Protein AF-A0A177M8Q4-F1 (afdb_monomer)

Solvent-accessible surface area (backbone atoms only — not comparable to full-atom values): 11060 Å² total; per-residue (Å²): 89,72,49,35,53,43,36,75,69,68,43,80,90,45,92,36,37,64,57,30,50,51,54,47,36,20,50,51,22,19,57,51,37,41,53,46,53,53,28,52,76,70,69,69,60,46,71,69,63,54,53,51,56,47,47,71,64,47,46,63,57,50,51,50,51,53,53,56,49,47,57,52,42,66,77,73,45,55,74,75,54,41,52,54,48,53,51,50,50,55,27,46,77,67,48,37,21,14,58,51,45,34,77,60,38,79,52,100,85,35,73,62,75,89,76,44,93,66,54,78,45,22,62,55,11,42,52,52,52,45,62,63,49,46,61,57,48,53,51,50,36,68,72,77,41,54,76,67,55,41,51,53,53,50,52,50,51,36,54,51,20,44,52,49,18,57,53,23,54,78,77,35,57,34,47,27,70,40,35,50,64,32,46,41,32,39,25,43,53,16,27,52,54,31,74,44,49,86,74,50,80,77,77,76,75,131

Sequence (206 aa):
MLLVVFYHAGFTTIKGGFIGVDVFFVLSGFLITLILDREIRSGEFSFKKFYLRRIRRLLPALLFVLVVTSVFCFYYLVPGDLIAYGNSLRYALLSLSNVYFWLNTGSYFSKNVDELPLLHTWSLSVEEQFYFVWPVFLLAMSRFFSRTTTWVLFILGFFVAFGIADWAAVNKASAAYYFLPTRAYELMLGAGLALAWDDFPVLNKP

Organism: Methylomonas methanica (NCBI:txid421)

Secondary structure (DSSP, 8-state):
-HHHHHHHTT-TT---HHHHHHHHHHHHHHHHHHHHHHHHHTT---HHHHHHHHHHHHHHHHHHHHHHHHHHHHHHS-HHHHHHHHHHHHHHHTT-HHHHHHHHSSSTTSPPGGG-TTTTHHHHHHHHHHHHHHHHHHHHHHHHS-HHHHHHHHHHHHHHHHHHHHHHHHH-HHHHHH-HHHHHHHHHHHHHHHHTGGGS------

Foldseek 3Di:
DVLLVCVVVPVPVRPCNVVVLLVVLLQLLQVVLLVLVVCLVVVNDDPVVLVVVVCVVPVVVLVVLLVVLLVVCVVPPDPVVNVLLVVLSVCLVVLNNLVVCLVQPDDPPGDDCVSHSCSVSLSVSLSVVCVVVVSVLVNCCVPPHDPVVSVVVLVVLLVQLCVVLVVCVVVPVSCNPRPNSNSVNSSSNSSVCSVCVVVDPPPPDD

Radius of gyration: 19.12 Å; Cα contacts (8 Å, |Δi|>4): 189; chains: 1; bounding box: 58×38×54 Å

InterPro domains:
  IPR002656 Acyltransferase 3 domain [PF01757] (1-195)
  IPR050879 Acyltransferase 3 [PTHR23028] (2-194)

pLDDT: mean 83.02, std 14.52, range [41.75, 96.31]

Mean predicted aligned error: 7.92 Å

Structure (mmCIF, N/CA/C/O backbone):
data_AF-A0A177M8Q4-F1
#
_entry.id   AF-A0A177M8Q4-F1
#
loop_
_atom_site.group_PDB
_atom_site.id
_atom_site.type_symbol
_atom_site.label_atom_id
_atom_site.label_alt_id
_atom_site.label_comp_id
_atom_site.label_asym_id
_atom_site.label_entity_id
_atom_site.label_seq_id
_atom_site.pdbx_PDB_ins_code
_atom_site.Cartn_x
_atom_site.Cartn_y
_atom_site.Cartn_z
_atom_site.occupancy
_atom_site.B_iso_or_equiv
_atom_site.auth_seq_id
_atom_site.auth_comp_id
_atom_site.auth_asym_id
_atom_site.auth_atom_id
_atom_site.pdbx_PDB_model_num
ATOM 1 N N . MET A 1 1 ? -4.855 8.459 -10.924 1.00 49.44 1 MET A N 1
ATOM 2 C CA . MET A 1 1 ? -4.420 7.694 -12.119 1.00 49.44 1 MET A CA 1
ATOM 3 C C . MET A 1 1 ? -4.578 8.485 -13.420 1.00 49.44 1 MET A C 1
ATOM 5 O O . MET A 1 1 ? -3.558 8.796 -14.011 1.00 49.44 1 MET A O 1
ATOM 9 N N . LEU A 1 2 ? -5.781 8.917 -13.833 1.00 49.53 2 LEU A N 1
ATOM 10 C CA . LEU A 1 2 ? -5.968 9.727 -15.062 1.00 49.53 2 LEU A CA 1
ATOM 11 C C . LEU A 1 2 ? -5.119 11.017 -15.104 1.00 49.53 2 LEU A C 1
ATOM 13 O O . LEU A 1 2 ? -4.494 11.311 -16.114 1.00 49.53 2 LEU A O 1
ATOM 17 N N . LEU A 1 3 ? -5.013 11.736 -13.984 1.00 44.50 3 LEU A N 1
ATOM 18 C CA . LEU A 1 3 ? -4.172 12.937 -13.844 1.00 44.50 3 LEU A CA 1
ATOM 19 C C . LEU A 1 3 ? -2.669 12.695 -14.085 1.00 44.50 3 LEU A C 1
ATOM 21 O O . LEU A 1 3 ? -1.984 13.567 -14.610 1.00 44.50 3 LEU A O 1
ATOM 25 N N . VAL A 1 4 ? -2.162 11.507 -13.740 1.00 52.19 4 VAL A N 1
ATOM 26 C CA . VAL A 1 4 ? -0.753 11.116 -13.941 1.00 52.19 4 VAL A CA 1
ATOM 27 C C . VAL A 1 4 ? -0.483 10.828 -15.415 1.00 52.19 4 VAL A C 1
ATOM 29 O O . VAL A 1 4 ? 0.557 11.221 -15.942 1.00 52.19 4 VAL A O 1
ATOM 32 N N . VAL A 1 5 ? -1.447 10.181 -16.077 1.00 58.44 5 VAL A N 1
ATOM 33 C CA . VAL A 1 5 ? -1.403 9.886 -17.513 1.00 58.44 5 VAL A CA 1
ATOM 34 C C . VAL A 1 5 ? -1.437 11.184 -18.321 1.00 58.44 5 VAL A C 1
ATOM 36 O O . VAL A 1 5 ? -0.619 11.350 -19.216 1.00 58.44 5 VAL A O 1
ATOM 39 N N . PHE A 1 6 ? -2.299 12.146 -17.967 1.00 50.41 6 PHE A N 1
ATOM 40 C CA . PHE A 1 6 ? -2.337 13.452 -18.639 1.00 50.41 6 PHE A CA 1
ATOM 41 C C . PHE A 1 6 ? -1.045 14.261 -18.467 1.00 50.41 6 PHE A C 1
ATOM 43 O O . PHE A 1 6 ? -0.620 14.925 -19.410 1.00 50.41 6 PHE A O 1
ATOM 50 N N . TYR A 1 7 ? -0.396 14.169 -17.302 1.00 51.53 7 TYR A N 1
ATOM 51 C CA . TYR A 1 7 ? 0.885 14.835 -17.058 1.00 51.53 7 TYR A CA 1
ATOM 52 C C . TYR A 1 7 ? 2.016 14.272 -17.935 1.00 51.53 7 TYR A C 1
ATOM 54 O O . TYR A 1 7 ? 2.761 15.045 -18.530 1.00 51.53 7 TYR A O 1
ATOM 62 N N . HIS A 1 8 ? 2.098 12.944 -18.091 1.00 55.22 8 HIS A N 1
ATOM 63 C CA . HIS A 1 8 ? 3.089 12.307 -18.975 1.00 55.22 8 HIS A CA 1
ATOM 64 C C . HIS A 1 8 ? 2.716 12.396 -20.467 1.00 55.22 8 HIS A C 1
ATOM 66 O O . HIS A 1 8 ? 3.585 12.279 -21.322 1.00 55.22 8 HIS A O 1
ATOM 72 N N . ALA A 1 9 ? 1.447 12.658 -20.803 1.00 57.34 9 ALA A N 1
ATOM 73 C CA . ALA A 1 9 ? 0.979 12.860 -22.178 1.00 57.34 9 ALA A CA 1
ATOM 74 C C . ALA A 1 9 ? 1.260 14.274 -22.740 1.00 57.34 9 ALA A C 1
ATOM 76 O O . ALA A 1 9 ? 0.748 14.623 -23.802 1.00 57.34 9 ALA A O 1
ATOM 77 N N . GLY A 1 10 ? 2.047 15.103 -22.043 1.00 47.38 10 GLY A N 1
ATOM 78 C CA . GLY A 1 10 ? 2.478 16.418 -22.533 1.00 47.38 10 GLY A CA 1
ATOM 79 C C . GLY A 1 10 ? 1.507 17.575 -22.264 1.00 47.38 10 GLY A C 1
ATOM 80 O O . GLY A 1 10 ? 1.753 18.692 -22.718 1.00 47.38 10 GLY A O 1
ATOM 81 N N . PHE A 1 11 ? 0.435 17.363 -21.490 1.00 49.34 11 PHE A N 1
A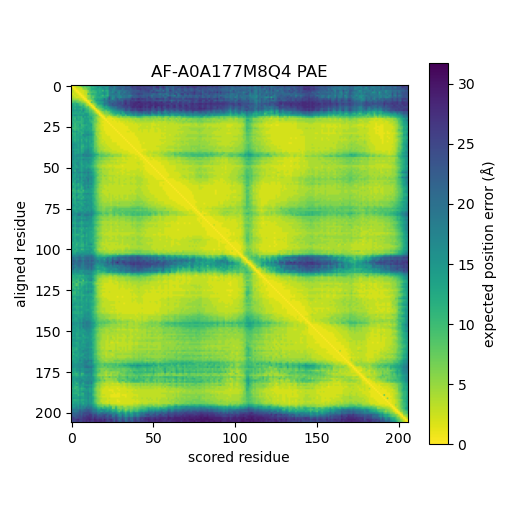TOM 82 C CA . PHE A 1 11 ? -0.442 18.452 -21.048 1.00 49.34 11 PHE A CA 1
ATOM 83 C C . PHE A 1 11 ? 0.188 19.196 -19.856 1.00 49.34 11 PHE A C 1
ATOM 85 O O . PHE A 1 11 ? -0.083 18.914 -18.689 1.00 49.34 11 PHE A O 1
ATOM 92 N N . THR A 1 12 ? 1.032 20.187 -20.154 1.00 47.44 12 THR A N 1
ATOM 93 C CA . THR A 1 12 ? 1.768 21.012 -19.170 1.00 47.44 12 THR A CA 1
ATOM 94 C C . THR A 1 12 ? 0.879 21.896 -18.285 1.00 47.44 12 THR A C 1
ATOM 96 O O . THR A 1 12 ? 1.356 22.454 -17.295 1.00 47.44 12 THR A O 1
ATOM 99 N N . THR A 1 13 ? -0.418 22.007 -18.588 1.00 49.12 13 THR A N 1
ATOM 100 C CA . THR A 1 13 ? -1.384 22.796 -17.806 1.00 49.12 13 THR A CA 1
ATOM 101 C C . THR A 1 13 ? -1.680 22.182 -16.435 1.00 49.12 13 THR A C 1
ATOM 103 O O . THR A 1 13 ? -2.114 22.894 -15.533 1.00 49.12 13 THR A O 1
ATOM 106 N N . ILE A 1 14 ? -1.407 20.887 -16.228 1.00 44.53 14 ILE A N 1
ATOM 107 C CA . ILE A 1 14 ? -1.682 20.217 -14.955 1.00 44.53 14 ILE A CA 1
ATOM 108 C C . ILE A 1 14 ? -0.384 19.679 -14.357 1.00 44.53 14 ILE A C 1
ATOM 110 O O . ILE A 1 14 ? -0.018 18.536 -14.594 1.00 44.53 14 ILE A O 1
ATOM 114 N N . LYS A 1 15 ? 0.286 20.462 -13.503 1.00 44.25 15 LYS A N 1
ATOM 115 C CA . LYS A 1 15 ? 1.422 20.026 -12.655 1.00 44.25 15 LYS A CA 1
ATOM 116 C C . LYS A 1 15 ? 1.003 19.017 -11.553 1.00 44.25 15 LYS A C 1
ATOM 118 O O . LYS A 1 15 ? 1.477 19.089 -10.426 1.00 44.25 15 LYS A O 1
ATOM 123 N N . GLY A 1 16 ? 0.050 18.126 -11.841 1.00 46.47 16 GLY A N 1
ATOM 124 C CA . GLY A 1 16 ? -0.752 17.381 -10.862 1.00 46.47 16 GLY A CA 1
ATOM 125 C C . GLY A 1 16 ? -0.536 15.867 -10.834 1.00 46.47 16 GLY A C 1
ATOM 126 O O . GLY A 1 16 ? -1.313 15.168 -10.185 1.00 46.47 16 GLY A O 1
ATOM 127 N N . GLY A 1 17 ? 0.493 15.337 -11.508 1.00 51.56 17 GLY A N 1
ATOM 128 C CA . GLY A 1 17 ? 0.819 13.906 -11.433 1.00 51.56 17 GLY A CA 1
ATOM 129 C C . GLY A 1 17 ? 1.052 13.433 -9.989 1.00 51.56 17 GLY A C 1
ATOM 130 O O . GLY A 1 17 ? 0.511 12.414 -9.575 1.00 51.56 17 GLY A O 1
ATOM 131 N N . PHE A 1 18 ? 1.757 14.234 -9.187 1.00 55.94 18 PHE A N 1
ATOM 132 C CA . PHE A 1 18 ? 2.027 13.963 -7.769 1.00 55.94 18 PHE A CA 1
ATOM 133 C C . PHE A 1 18 ? 0.752 13.981 -6.911 1.00 55.94 18 PHE A C 1
ATOM 135 O O . PHE A 1 18 ? 0.477 13.016 -6.205 1.00 55.94 18 PHE A O 1
ATOM 142 N N . ILE A 1 19 ? -0.106 14.990 -7.104 1.00 65.62 19 ILE A N 1
ATOM 143 C CA . ILE A 1 19 ? -1.401 15.121 -6.407 1.00 65.62 19 ILE A CA 1
ATOM 144 C C . ILE A 1 19 ? -2.277 13.878 -6.628 1.00 65.62 19 ILE A C 1
ATOM 146 O O . ILE A 1 19 ? -3.004 13.439 -5.739 1.00 65.62 19 ILE A O 1
ATOM 150 N N . GLY A 1 20 ? -2.210 13.283 -7.824 1.00 70.06 20 GLY A N 1
ATOM 151 C CA . GLY A 1 20 ? -2.982 12.090 -8.155 1.00 70.06 20 GLY A CA 1
ATOM 152 C C . GLY A 1 20 ? -2.604 10.847 -7.344 1.00 70.06 20 GLY A C 1
ATOM 153 O O . GLY A 1 20 ? -3.459 9.976 -7.181 1.00 70.06 20 GLY A O 1
ATOM 154 N N . VAL A 1 21 ? -1.359 10.752 -6.869 1.00 75.06 21 VAL A N 1
ATOM 155 C CA . VAL A 1 21 ? -0.896 9.661 -5.999 1.00 75.06 21 VAL A CA 1
ATOM 156 C C . VAL A 1 21 ? -1.266 9.954 -4.551 1.00 75.06 21 VAL A C 1
ATOM 158 O O . VAL A 1 21 ? -1.821 9.078 -3.891 1.00 75.06 21 VAL A O 1
ATOM 161 N N . ASP A 1 22 ? -1.079 11.195 -4.105 1.00 82.56 22 ASP A N 1
ATOM 162 C CA . ASP A 1 22 ? -1.393 11.587 -2.729 1.00 82.56 22 ASP A CA 1
ATOM 163 C C . ASP A 1 22 ? -2.892 11.371 -2.426 1.00 82.56 22 ASP A C 1
ATOM 165 O O . ASP A 1 22 ? -3.279 10.730 -1.446 1.00 82.56 22 ASP A O 1
ATOM 169 N N . VAL A 1 23 ? -3.772 11.801 -3.342 1.00 85.31 23 VAL A N 1
ATOM 170 C CA . VAL A 1 23 ? -5.224 11.556 -3.242 1.00 85.31 23 VAL A CA 1
ATOM 171 C C . VAL A 1 23 ? -5.546 10.060 -3.288 1.00 85.31 23 VAL A C 1
ATOM 173 O O . VAL A 1 23 ? -6.446 9.595 -2.588 1.00 85.31 23 VAL A O 1
ATOM 176 N N . PHE A 1 24 ? -4.822 9.287 -4.099 1.00 87.44 24 PHE A N 1
ATOM 177 C CA . PHE A 1 24 ? -5.025 7.845 -4.195 1.00 87.44 24 PHE A CA 1
ATOM 178 C C . PHE A 1 24 ? -4.705 7.133 -2.87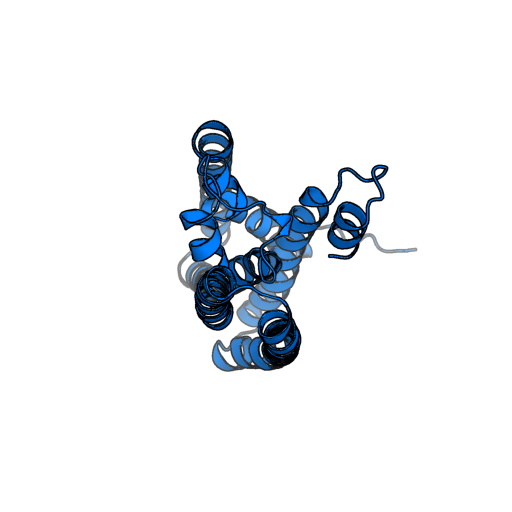7 1.00 87.44 24 PHE A C 1
ATOM 180 O O . PHE A 1 24 ? -5.490 6.282 -2.452 1.00 87.44 24 PHE A O 1
ATOM 187 N N . PHE A 1 25 ? -3.615 7.495 -2.199 1.00 90.50 25 PHE A N 1
ATOM 188 C CA . PHE A 1 25 ? -3.270 6.927 -0.897 1.00 90.50 25 PHE A CA 1
ATOM 189 C C . PHE A 1 25 ? -4.257 7.337 0.196 1.00 90.50 25 PHE A C 1
ATOM 191 O O . PHE A 1 25 ? -4.725 6.466 0.930 1.00 90.50 25 PHE A O 1
ATOM 198 N N . VAL A 1 26 ? -4.692 8.599 0.241 1.00 92.69 26 VAL A N 1
ATOM 199 C CA . VAL A 1 26 ? -5.746 9.028 1.179 1.00 92.69 26 VAL A CA 1
ATOM 200 C C . VAL A 1 26 ? -7.040 8.233 0.961 1.00 92.69 26 VAL A C 1
ATOM 202 O O . VAL A 1 26 ? -7.598 7.677 1.908 1.00 92.69 26 VAL A O 1
ATOM 205 N N . LEU A 1 27 ? -7.508 8.102 -0.284 1.00 91.25 27 LEU A N 1
ATOM 206 C CA . LEU A 1 27 ? -8.721 7.333 -0.590 1.00 91.25 27 LEU A CA 1
ATOM 207 C C . LEU A 1 27 ? -8.567 5.843 -0.264 1.00 91.25 27 LEU A C 1
ATOM 209 O O . LEU A 1 27 ? -9.501 5.226 0.253 1.00 91.25 27 LEU A O 1
ATOM 213 N N . SER A 1 28 ? -7.396 5.269 -0.536 1.00 92.38 28 SER A N 1
ATOM 214 C CA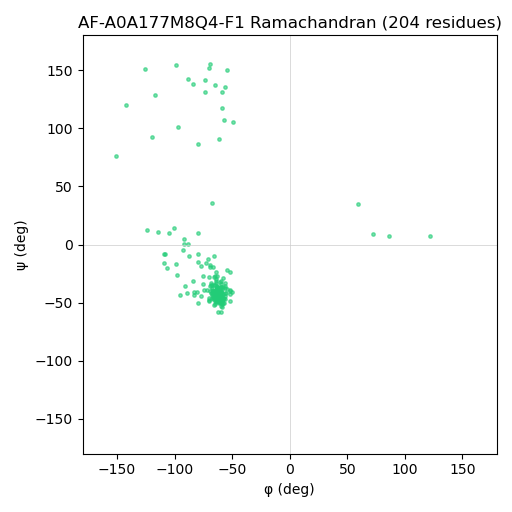 . SER A 1 28 ? -7.089 3.868 -0.232 1.00 92.38 28 SER A CA 1
ATOM 215 C C . SER A 1 28 ? -7.140 3.604 1.270 1.00 92.38 28 SER A C 1
ATOM 217 O O . SER A 1 28 ? -7.793 2.652 1.706 1.00 92.38 28 SER A O 1
ATOM 219 N N . GLY A 1 29 ? -6.520 4.485 2.064 1.00 93.00 29 GLY A N 1
ATOM 220 C CA . GLY A 1 29 ? -6.552 4.447 3.523 1.00 93.00 29 GLY A CA 1
ATOM 221 C C . GLY A 1 29 ? -7.967 4.593 4.082 1.00 93.00 29 GLY A C 1
ATOM 222 O O . GLY A 1 29 ? -8.374 3.808 4.941 1.00 93.00 29 GLY A O 1
ATOM 223 N N . PHE A 1 30 ? -8.750 5.529 3.543 1.00 93.75 30 PHE A N 1
ATOM 224 C CA . PHE A 1 30 ? -10.142 5.750 3.939 1.00 93.75 30 PHE A CA 1
ATOM 225 C C . PHE A 1 30 ? -11.022 4.528 3.671 1.00 93.75 30 PHE A C 1
ATOM 227 O O . PHE A 1 30 ? -11.607 3.959 4.593 1.00 93.75 30 PHE A O 1
ATOM 234 N N . LEU A 1 31 ? -11.079 4.080 2.413 1.00 92.88 31 LEU A N 1
ATOM 235 C CA . LEU A 1 31 ? -11.962 2.993 1.997 1.00 92.88 31 LEU A CA 1
ATOM 236 C C . LEU A 1 31 ? -11.654 1.704 2.749 1.00 92.88 31 LEU A C 1
ATOM 238 O O . LEU A 1 31 ? -12.578 0.996 3.154 1.00 92.88 31 LEU A O 1
ATOM 242 N N . ILE A 1 32 ? -10.369 1.386 2.945 1.00 93.75 32 ILE A N 1
ATOM 243 C CA . ILE A 1 32 ? -10.041 0.143 3.626 1.00 93.75 32 ILE A CA 1
ATOM 244 C C . ILE A 1 32 ? -10.342 0.182 5.110 1.00 93.75 32 ILE A C 1
ATOM 246 O O . ILE A 1 32 ? -10.836 -0.805 5.650 1.00 93.75 32 ILE A O 1
ATOM 250 N N . THR A 1 33 ? -10.076 1.313 5.751 1.00 94.56 33 THR A N 1
ATOM 251 C CA . THR A 1 33 ? -10.332 1.479 7.177 1.00 94.56 33 THR A CA 1
ATOM 252 C C . THR A 1 33 ? -11.823 1.429 7.454 1.00 94.56 33 THR A C 1
ATOM 254 O O . THR A 1 33 ? -12.227 0.729 8.372 1.00 94.56 33 THR A O 1
ATOM 257 N N . LEU A 1 34 ? -12.642 2.054 6.603 1.00 92.88 34 LEU A N 1
ATOM 258 C CA . LEU A 1 34 ? -14.098 2.017 6.716 1.00 92.88 34 LEU A CA 1
ATOM 259 C C . LEU A 1 34 ? -14.651 0.584 6.638 1.00 92.88 34 LEU A C 1
ATOM 261 O O . LEU A 1 34 ? -15.512 0.199 7.426 1.00 92.88 34 LEU A O 1
ATOM 265 N N . ILE A 1 35 ? -14.153 -0.222 5.693 1.00 92.19 35 ILE A N 1
ATOM 266 C CA . ILE A 1 35 ? -14.571 -1.626 5.543 1.00 92.19 35 ILE A CA 1
ATOM 267 C C . ILE A 1 35 ? -14.109 -2.456 6.746 1.00 92.19 35 ILE A C 1
ATOM 269 O O . ILE A 1 35 ? -14.892 -3.231 7.291 1.00 92.19 35 ILE A O 1
ATOM 273 N N . LEU A 1 36 ? -12.847 -2.298 7.154 1.00 93.62 36 LEU A N 1
ATOM 274 C CA . LEU A 1 36 ? -12.261 -3.051 8.262 1.00 93.62 36 LEU A CA 1
ATOM 275 C C . LEU A 1 36 ? -12.936 -2.733 9.592 1.00 93.62 36 LEU A C 1
ATOM 277 O O . LEU A 1 36 ? -13.326 -3.659 10.290 1.00 93.62 36 LEU A O 1
ATOM 281 N N . ASP A 1 37 ? -13.097 -1.456 9.931 1.00 92.31 37 ASP A N 1
ATOM 282 C CA . ASP A 1 37 ? -13.729 -1.031 11.182 1.00 92.31 37 ASP A CA 1
ATOM 283 C C . ASP A 1 37 ? -15.165 -1.565 11.277 1.00 92.31 37 ASP A C 1
ATOM 285 O O . ASP A 1 37 ? -15.536 -2.167 12.285 1.00 92.31 37 ASP A O 1
ATOM 289 N N . ARG A 1 38 ? -15.936 -1.486 10.183 1.00 91.62 38 ARG A N 1
ATOM 290 C CA . ARG A 1 38 ? -17.290 -2.054 10.120 1.00 91.62 38 ARG A CA 1
ATOM 291 C C . ARG A 1 38 ? -17.305 -3.573 10.325 1.00 91.62 38 ARG A C 1
ATOM 293 O O . ARG A 1 38 ? -18.121 -4.079 11.096 1.00 91.62 38 ARG A O 1
ATOM 300 N N . GLU A 1 39 ? -16.431 -4.312 9.642 1.00 93.69 39 GLU A N 1
ATOM 301 C CA . GLU A 1 39 ? -16.350 -5.778 9.764 1.00 93.69 39 GLU A CA 1
ATOM 302 C C . GLU A 1 39 ? -15.843 -6.221 11.148 1.00 93.69 39 GLU A C 1
ATOM 304 O O . GLU A 1 39 ? -16.285 -7.242 11.674 1.00 93.69 39 GLU A O 1
ATOM 309 N N . ILE A 1 40 ? -14.935 -5.456 11.761 1.00 92.81 40 ILE A N 1
ATOM 310 C CA . ILE A 1 40 ? -14.409 -5.734 13.103 1.00 92.81 40 ILE A CA 1
ATOM 311 C C . ILE A 1 40 ? -15.494 -5.490 14.155 1.00 92.81 40 ILE A C 1
ATOM 313 O O . ILE A 1 40 ? -15.730 -6.359 14.992 1.00 92.81 40 ILE A O 1
ATOM 317 N N . ARG A 1 41 ? -16.203 -4.355 14.091 1.00 89.44 41 ARG A N 1
ATOM 318 C CA . ARG A 1 41 ? -17.285 -4.019 15.035 1.00 89.44 41 ARG A CA 1
ATOM 319 C C . ARG A 1 41 ? -18.477 -4.968 14.954 1.00 89.44 41 ARG A C 1
ATOM 321 O O . ARG A 1 41 ? -19.099 -5.238 15.974 1.00 89.44 41 ARG A O 1
ATOM 328 N N . SER A 1 42 ? -18.781 -5.485 13.764 1.00 92.69 42 SER A N 1
ATOM 329 C CA . SER A 1 42 ? -19.828 -6.502 13.567 1.00 92.69 42 SER A CA 1
ATOM 330 C C . SER A 1 42 ? -19.381 -7.924 13.931 1.00 92.69 42 SER A C 1
ATOM 332 O O . SER A 1 42 ? -20.209 -8.828 13.964 1.00 92.69 42 SER A O 1
ATOM 334 N N . GLY A 1 43 ? -18.091 -8.147 14.219 1.00 92.31 43 GLY A N 1
ATOM 335 C CA . GLY A 1 43 ? -17.548 -9.473 14.527 1.00 92.31 43 GLY A CA 1
ATOM 336 C C . GLY A 1 43 ? -17.436 -10.410 13.315 1.00 92.31 43 GLY A C 1
ATOM 337 O O . GLY A 1 43 ? -17.128 -11.589 13.477 1.00 92.31 43 GLY A O 1
ATOM 338 N N . GLU A 1 44 ? -17.655 -9.906 12.099 1.00 93.00 44 GLU A N 1
ATOM 339 C CA . GLU A 1 44 ? -17.646 -10.694 10.859 1.00 93.00 44 GLU A CA 1
ATOM 340 C C . GLU A 1 44 ? -16.277 -10.724 10.160 1.00 93.00 44 GLU A C 1
ATOM 342 O O . GLU A 1 44 ? -16.095 -11.419 9.148 1.00 93.00 44 GLU A O 1
ATOM 347 N N . PHE A 1 45 ? -15.302 -9.972 10.682 1.00 94.88 45 PHE A N 1
ATOM 348 C CA . PHE A 1 45 ? -13.986 -9.836 10.073 1.00 94.88 45 PHE A CA 1
ATOM 349 C C . PHE A 1 45 ? -13.261 -11.182 9.921 1.00 94.88 45 PHE A C 1
ATOM 351 O O . PHE A 1 45 ? -13.112 -11.973 10.852 1.00 94.88 45 PHE A O 1
ATOM 358 N N . SER A 1 46 ? -12.736 -11.422 8.717 1.00 94.94 46 SER A N 1
ATOM 359 C CA . SER A 1 46 ? -11.924 -12.595 8.407 1.00 94.94 46 SER A CA 1
ATOM 360 C C . SER A 1 46 ? -10.794 -12.223 7.459 1.00 94.94 46 SER A C 1
ATOM 362 O O . SER A 1 46 ? -11.042 -11.840 6.312 1.00 94.94 46 SER A O 1
ATOM 364 N N . PHE A 1 47 ? -9.548 -12.442 7.893 1.00 94.00 47 PHE A N 1
ATOM 365 C CA . PHE A 1 47 ? -8.356 -12.244 7.061 1.00 94.00 47 PHE A CA 1
ATOM 366 C C . PHE A 1 47 ? -8.460 -12.980 5.721 1.00 94.00 47 PHE A C 1
ATOM 368 O O . PHE A 1 47 ? -8.176 -12.414 4.668 1.00 94.00 47 PHE A O 1
ATOM 375 N N . LYS A 1 48 ? -8.948 -14.227 5.729 1.00 95.31 48 LYS A N 1
ATOM 376 C CA . LYS A 1 48 ? -9.111 -15.020 4.504 1.00 95.31 48 LYS A CA 1
ATOM 377 C C . LYS A 1 48 ? -10.086 -14.357 3.528 1.00 95.31 48 LYS A C 1
ATOM 379 O O . LYS A 1 48 ? -9.759 -14.205 2.353 1.00 95.31 48 LYS A O 1
ATOM 384 N N . LYS A 1 49 ? -11.274 -13.947 3.995 1.00 93.69 49 LYS A N 1
ATOM 385 C CA . LYS A 1 49 ? -12.273 -13.269 3.143 1.00 93.69 49 LYS A CA 1
ATOM 386 C C . LYS A 1 49 ? -11.744 -11.928 2.631 1.00 93.69 49 LYS A C 1
ATOM 388 O O . LYS A 1 49 ? -11.954 -11.585 1.469 1.00 93.69 49 LYS A O 1
ATOM 393 N N . PHE A 1 50 ? -11.040 -11.190 3.483 1.00 93.44 50 PHE A N 1
ATOM 394 C CA . PHE A 1 50 ? -10.416 -9.917 3.151 1.00 93.44 50 PHE A CA 1
ATOM 395 C C . PHE A 1 50 ? -9.401 -10.045 2.008 1.00 93.44 50 PHE A C 1
ATOM 397 O O . PHE A 1 50 ? -9.588 -9.434 0.953 1.00 93.44 50 PHE A O 1
ATOM 404 N N . TYR A 1 51 ? -8.379 -10.890 2.171 1.00 93.31 51 TYR A N 1
ATOM 405 C CA . TYR A 1 51 ? -7.325 -11.044 1.167 1.00 93.31 51 TYR A CA 1
ATOM 406 C C . TYR A 1 51 ? -7.844 -11.678 -0.126 1.00 93.31 51 TYR A C 1
ATOM 408 O O . TYR A 1 51 ? -7.485 -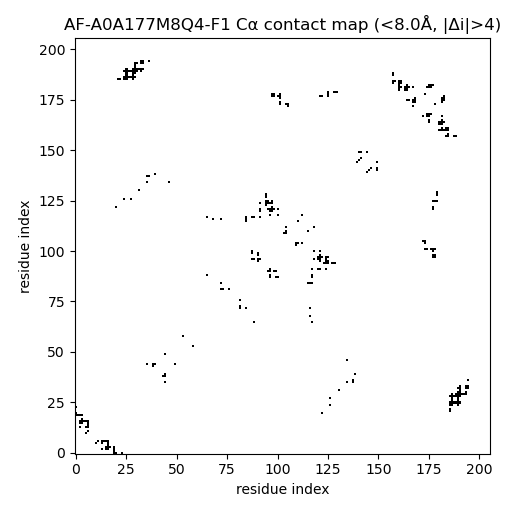11.222 -1.208 1.00 93.31 51 TYR A O 1
ATOM 416 N N . LEU A 1 52 ? -8.765 -12.649 -0.057 1.00 94.38 52 LEU A N 1
ATOM 417 C CA . LEU A 1 52 ? -9.349 -13.251 -1.263 1.00 94.38 52 LEU A CA 1
ATOM 418 C C . LEU A 1 52 ? -10.128 -12.244 -2.118 1.00 94.38 52 LEU A C 1
ATOM 420 O O . LEU A 1 52 ? -10.017 -12.280 -3.343 1.00 94.38 52 LEU A O 1
ATOM 424 N N . ARG A 1 53 ? -10.908 -11.342 -1.503 1.00 91.94 53 ARG A N 1
ATOM 425 C CA . ARG A 1 53 ? -11.618 -10.280 -2.242 1.00 91.94 53 ARG A CA 1
ATOM 426 C C . ARG A 1 53 ? -10.637 -9.361 -2.968 1.00 91.94 53 ARG A C 1
ATOM 428 O O . ARG A 1 53 ? -10.877 -8.999 -4.116 1.00 91.94 53 ARG A O 1
ATOM 435 N N . ARG A 1 54 ? -9.524 -9.017 -2.317 1.00 90.56 54 ARG A N 1
ATOM 436 C CA . ARG A 1 54 ? -8.495 -8.134 -2.881 1.00 90.56 54 ARG A CA 1
ATOM 437 C C . ARG A 1 54 ? -7.723 -8.794 -4.013 1.00 90.56 54 ARG A C 1
ATOM 439 O O . ARG A 1 54 ? -7.648 -8.213 -5.089 1.00 90.56 54 ARG A O 1
ATOM 446 N N . ILE A 1 55 ? -7.248 -10.021 -3.807 1.00 91.88 55 ILE A N 1
ATOM 447 C CA . ILE A 1 55 ? -6.511 -10.782 -4.824 1.00 91.88 55 ILE A CA 1
ATOM 448 C C . ILE A 1 55 ? -7.365 -10.947 -6.084 1.00 91.88 55 ILE A C 1
ATOM 450 O O . ILE A 1 55 ? -6.897 -10.645 -7.173 1.00 91.88 55 ILE A O 1
ATOM 454 N N . ARG A 1 56 ? -8.645 -11.327 -5.956 1.00 93.69 56 ARG A N 1
ATOM 455 C CA . ARG A 1 56 ? -9.544 -11.475 -7.118 1.00 93.69 56 ARG A CA 1
ATOM 456 C C . ARG A 1 56 ? -9.822 -10.169 -7.863 1.00 93.69 56 ARG A C 1
ATOM 458 O O . ARG A 1 56 ? -10.190 -10.221 -9.029 1.00 93.69 56 ARG A O 1
ATOM 465 N N . ARG A 1 57 ? -9.677 -9.020 -7.200 1.00 91.19 57 ARG A N 1
ATOM 466 C CA . ARG A 1 57 ? -9.904 -7.701 -7.799 1.00 91.19 57 ARG A CA 1
ATOM 467 C C . ARG A 1 57 ? -8.644 -7.130 -8.451 1.00 91.19 57 ARG A C 1
ATOM 469 O O . ARG A 1 57 ? -8.745 -6.542 -9.518 1.00 91.19 57 ARG A O 1
ATOM 476 N N . LEU A 1 58 ? -7.487 -7.269 -7.803 1.00 90.44 58 LEU A N 1
ATOM 477 C CA . LEU A 1 58 ? -6.240 -6.603 -8.202 1.00 90.44 58 LEU A CA 1
ATOM 478 C C . LEU A 1 58 ? -5.356 -7.487 -9.086 1.00 90.44 58 LEU A C 1
ATOM 480 O O . LEU A 1 58 ? -4.847 -7.023 -10.105 1.00 90.44 58 LEU A O 1
ATOM 484 N N . LEU A 1 59 ? -5.214 -8.770 -8.737 1.00 91.69 59 LEU A N 1
ATOM 485 C CA . LEU A 1 59 ? -4.268 -9.666 -9.399 1.00 91.69 59 LEU A CA 1
ATOM 486 C C . LEU A 1 59 ? -4.561 -9.866 -10.898 1.00 91.69 59 LEU A C 1
ATOM 488 O O . LEU A 1 59 ? -3.607 -9.826 -11.670 1.00 91.69 59 LEU A O 1
ATOM 492 N N . PRO A 1 60 ? -5.822 -10.022 -11.363 1.00 94.31 60 PRO A N 1
ATOM 493 C CA . PRO A 1 60 ? -6.090 -10.192 -12.793 1.00 94.31 60 PRO A CA 1
ATOM 494 C C . PRO A 1 60 ? -5.645 -8.986 -13.625 1.00 94.31 60 PRO A C 1
ATOM 496 O O . PRO A 1 60 ? -5.031 -9.155 -14.675 1.00 94.31 60 PRO A O 1
ATOM 499 N N . ALA A 1 61 ? -5.919 -7.774 -13.134 1.00 93.25 61 ALA A N 1
ATOM 500 C CA . ALA A 1 61 ? -5.531 -6.543 -13.810 1.00 93.25 61 ALA A CA 1
ATOM 501 C C . ALA A 1 61 ? -4.006 -6.368 -13.815 1.00 93.25 61 ALA A C 1
ATOM 503 O O . ALA A 1 61 ? -3.436 -6.055 -14.858 1.00 93.25 61 ALA A O 1
ATOM 504 N N . LEU A 1 62 ? -3.342 -6.636 -12.683 1.00 91.94 62 LEU A N 1
ATOM 505 C CA . LEU A 1 62 ? -1.883 -6.590 -12.590 1.00 91.94 62 LEU A CA 1
ATOM 506 C C . LEU A 1 62 ? -1.242 -7.576 -13.571 1.00 91.94 62 LEU A C 1
ATOM 508 O O . LEU A 1 62 ? -0.424 -7.174 -14.390 1.00 91.94 62 LEU A O 1
ATOM 512 N N . LEU A 1 63 ? -1.646 -8.849 -13.544 1.00 94.38 63 LEU A N 1
ATOM 513 C CA . LEU A 1 63 ? -1.096 -9.872 -14.435 1.00 94.38 63 LEU A CA 1
ATOM 514 C C . LEU A 1 63 ? -1.318 -9.529 -15.908 1.00 94.38 63 LEU A C 1
ATOM 516 O O . LEU A 1 63 ? -0.401 -9.694 -16.707 1.00 94.38 63 LEU A O 1
ATOM 520 N N . PHE A 1 64 ? -2.495 -9.012 -16.264 1.00 95.75 64 PHE A N 1
ATOM 521 C CA . PHE A 1 64 ? -2.767 -8.557 -17.624 1.00 95.75 64 PHE A CA 1
ATOM 522 C C . PHE A 1 64 ? -1.778 -7.468 -18.062 1.00 95.75 64 PHE A C 1
ATOM 524 O O . PHE A 1 64 ? -1.132 -7.607 -19.100 1.00 95.75 64 PHE A O 1
ATOM 531 N N . VAL A 1 65 ? -1.594 -6.425 -17.245 1.00 93.88 65 VAL A N 1
ATOM 532 C CA . VAL A 1 65 ? -0.653 -5.332 -17.539 1.00 93.88 65 VAL A CA 1
ATOM 533 C C . VAL A 1 65 ? 0.785 -5.838 -17.620 1.00 93.88 65 VAL A C 1
ATOM 535 O O . VAL A 1 65 ? 1.511 -5.449 -18.535 1.00 93.88 65 VAL A O 1
ATOM 538 N N . LEU A 1 66 ? 1.197 -6.734 -16.719 1.00 94.38 66 LEU A N 1
ATOM 539 C CA . LEU A 1 66 ? 2.544 -7.305 -16.720 1.00 94.38 66 LEU A CA 1
ATOM 540 C C . LEU A 1 66 ? 2.803 -8.161 -17.962 1.00 94.38 66 LEU A C 1
ATOM 542 O O . LEU A 1 66 ? 3.877 -8.059 -18.551 1.00 94.38 66 LEU A O 1
ATOM 546 N N . VAL A 1 67 ? 1.839 -8.979 -18.390 1.00 96.31 67 VAL A N 1
ATOM 547 C CA . VAL A 1 67 ? 1.964 -9.799 -19.605 1.00 96.31 67 VAL A CA 1
ATOM 548 C C . VAL A 1 67 ? 2.050 -8.911 -20.839 1.00 96.31 67 VAL A C 1
ATOM 550 O O . VAL A 1 67 ? 2.987 -9.054 -21.621 1.00 96.31 67 VAL A O 1
ATOM 553 N N . VAL A 1 68 ? 1.123 -7.963 -20.993 1.00 95.56 68 VAL A N 1
ATOM 554 C CA . VAL A 1 68 ? 1.102 -7.054 -22.146 1.00 95.56 68 VAL A CA 1
ATOM 555 C C . VAL A 1 68 ? 2.399 -6.249 -22.210 1.00 95.56 68 VAL A C 1
ATOM 557 O O . VAL A 1 68 ? 3.075 -6.264 -23.235 1.00 95.56 68 VAL A O 1
ATOM 560 N N . THR A 1 69 ? 2.807 -5.630 -21.100 1.00 93.62 69 THR A N 1
ATOM 561 C CA . THR A 1 69 ? 4.066 -4.872 -21.030 1.00 93.62 69 THR A CA 1
ATOM 562 C C . THR A 1 69 ? 5.272 -5.758 -21.339 1.00 93.62 69 THR A C 1
ATOM 564 O O . THR A 1 69 ? 6.151 -5.336 -22.082 1.00 93.62 69 THR A O 1
ATOM 567 N N . SER A 1 70 ? 5.295 -7.010 -20.863 1.00 94.38 70 SER A N 1
ATOM 568 C CA . SER A 1 70 ? 6.392 -7.950 -21.146 1.00 94.38 70 SER A CA 1
ATOM 569 C C . SER A 1 70 ? 6.531 -8.257 -22.631 1.00 94.38 70 SER A C 1
ATOM 571 O O . SER A 1 70 ? 7.654 -8.322 -23.124 1.00 94.38 70 SER A O 1
ATOM 573 N N . VAL A 1 71 ? 5.412 -8.413 -23.344 1.00 95.31 71 VAL A N 1
ATOM 574 C CA . VAL A 1 71 ? 5.420 -8.627 -24.797 1.00 95.31 71 VAL A CA 1
ATOM 575 C C . VAL A 1 71 ? 6.062 -7.430 -25.497 1.00 95.31 71 VAL A C 1
ATOM 577 O O . VAL A 1 71 ? 6.992 -7.617 -26.274 1.00 95.31 71 VAL A O 1
ATOM 580 N N . PHE A 1 72 ? 5.642 -6.202 -25.184 1.00 93.44 72 PHE A N 1
ATOM 581 C CA . PHE A 1 72 ? 6.244 -5.000 -25.773 1.00 93.44 72 PHE A CA 1
ATOM 582 C C . PHE A 1 72 ? 7.726 -4.859 -25.403 1.00 93.44 72 PHE A C 1
ATOM 584 O O . PHE A 1 72 ? 8.568 -4.670 -26.278 1.00 93.44 72 PHE A O 1
ATOM 591 N N . CYS A 1 73 ? 8.081 -5.013 -24.129 1.00 92.19 73 CYS A N 1
ATOM 592 C CA . CYS A 1 73 ? 9.465 -4.901 -23.681 1.00 92.19 73 CYS A CA 1
ATOM 593 C C . CYS A 1 73 ? 10.388 -5.915 -24.364 1.00 92.19 73 CYS A C 1
ATOM 595 O O . CYS A 1 73 ? 11.515 -5.567 -24.698 1.00 92.19 73 CYS A O 1
ATOM 597 N N . PHE A 1 74 ? 9.911 -7.133 -24.629 1.00 92.56 74 PHE A N 1
ATOM 598 C CA . PHE A 1 74 ? 10.686 -8.145 -25.344 1.00 92.56 74 PHE A CA 1
ATOM 599 C C . PHE A 1 74 ? 11.032 -7.733 -26.784 1.00 92.56 74 PHE A C 1
ATOM 601 O O . PHE A 1 74 ? 12.132 -8.024 -27.243 1.00 92.56 74 PHE A O 1
ATOM 608 N N . TYR A 1 75 ? 10.126 -7.044 -27.487 1.00 93.19 75 TYR A N 1
ATOM 609 C CA . TYR A 1 75 ? 10.360 -6.608 -28.869 1.00 93.19 75 TYR A CA 1
ATOM 610 C C . TYR A 1 75 ? 11.136 -5.291 -28.986 1.00 93.19 75 TYR A C 1
ATOM 612 O O . TYR A 1 75 ? 11.850 -5.103 -29.968 1.00 93.19 75 TYR A O 1
ATOM 620 N N . TYR A 1 76 ? 10.980 -4.375 -28.025 1.00 91.00 76 TYR A N 1
ATOM 621 C CA . TYR A 1 76 ? 11.483 -3.001 -28.149 1.00 91.00 76 TYR A CA 1
ATOM 622 C C . TYR A 1 76 ? 12.721 -2.684 -27.296 1.00 91.00 76 TYR A C 1
ATOM 624 O O . TYR A 1 76 ? 13.414 -1.716 -27.602 1.00 91.00 76 TYR A O 1
ATOM 632 N N . LEU A 1 77 ? 13.021 -3.451 -26.240 1.00 88.56 77 LEU A N 1
ATOM 633 C CA . LEU A 1 77 ? 14.164 -3.161 -25.366 1.00 88.56 77 LEU A CA 1
ATOM 634 C C . LEU A 1 77 ? 15.462 -3.819 -25.845 1.00 88.56 77 LEU A C 1
ATOM 636 O O . LEU A 1 77 ? 15.496 -4.973 -26.268 1.00 88.56 77 LEU A O 1
ATOM 640 N N . VAL A 1 78 ? 16.565 -3.090 -25.679 1.00 90.19 78 VAL A N 1
ATOM 641 C CA . VAL A 1 78 ? 17.934 -3.592 -25.872 1.00 90.19 78 VAL A CA 1
ATOM 642 C C . VAL A 1 78 ? 18.278 -4.583 -24.738 1.00 90.19 78 VAL A C 1
ATOM 644 O O . VAL A 1 78 ? 17.744 -4.440 -23.634 1.00 90.19 78 VAL A O 1
ATOM 647 N N . PRO A 1 79 ? 19.174 -5.579 -24.929 1.00 87.31 79 PRO A N 1
ATOM 648 C CA . PRO A 1 79 ? 19.408 -6.633 -23.933 1.00 87.31 79 PRO A CA 1
ATOM 649 C C . PRO A 1 79 ? 19.703 -6.157 -22.501 1.00 87.31 79 PRO A C 1
ATOM 651 O O . PRO A 1 79 ? 19.199 -6.747 -21.546 1.00 87.31 79 PRO A O 1
ATOM 654 N N . GLY A 1 80 ? 20.471 -5.074 -22.330 1.00 85.00 80 GLY A N 1
ATOM 655 C CA . GLY A 1 80 ? 20.739 -4.503 -21.003 1.00 85.00 80 GLY A CA 1
ATOM 656 C C . GLY A 1 80 ? 19.475 -3.979 -20.310 1.00 85.00 80 GLY A C 1
ATOM 657 O O . GLY A 1 80 ? 19.279 -4.179 -19.109 1.00 85.00 80 GLY A O 1
ATOM 658 N N . ASP A 1 81 ? 18.569 -3.382 -21.079 1.00 86.00 81 ASP A N 1
ATOM 659 C CA . ASP A 1 81 ? 17.311 -2.829 -20.584 1.00 86.00 81 ASP A CA 1
ATOM 660 C C . ASP A 1 81 ? 16.303 -3.928 -20.272 1.00 86.00 81 ASP A C 1
ATOM 662 O O . ASP A 1 81 ? 15.566 -3.824 -19.294 1.00 86.00 81 ASP A O 1
ATOM 666 N N . LEU A 1 82 ? 16.329 -5.016 -21.042 1.00 88.56 82 LEU A N 1
ATOM 667 C CA . LEU A 1 82 ? 15.499 -6.189 -20.803 1.00 88.56 82 LEU A CA 1
ATOM 668 C C . LEU A 1 82 ? 15.856 -6.887 -19.477 1.00 88.56 82 LEU A C 1
ATOM 670 O O . LEU A 1 82 ? 14.965 -7.362 -18.773 1.00 88.56 82 LEU A O 1
ATOM 674 N N . ILE A 1 83 ? 17.138 -6.901 -19.086 1.00 89.00 83 ILE A N 1
ATOM 675 C CA . ILE A 1 83 ? 17.576 -7.417 -17.776 1.00 89.00 83 ILE A CA 1
ATOM 676 C C . ILE A 1 83 ? 17.043 -6.532 -16.641 1.00 89.00 83 ILE A C 1
ATOM 678 O O . ILE A 1 83 ? 16.487 -7.042 -15.664 1.00 89.00 83 ILE A O 1
ATOM 682 N N . ALA A 1 84 ? 17.173 -5.208 -16.769 1.00 86.38 84 ALA A N 1
ATOM 683 C CA . ALA A 1 84 ? 16.633 -4.264 -15.790 1.00 86.38 84 ALA A CA 1
ATOM 684 C C . ALA A 1 84 ? 15.102 -4.385 -15.676 1.00 86.38 84 ALA A C 1
ATOM 686 O O . ALA A 1 84 ? 14.563 -4.475 -14.570 1.00 86.38 84 ALA A O 1
ATOM 687 N N . TYR A 1 85 ? 14.412 -4.496 -16.814 1.00 90.44 85 TYR A N 1
ATOM 688 C CA . TYR A 1 85 ? 12.981 -4.768 -16.880 1.00 90.44 85 TYR A CA 1
ATOM 689 C C . TYR A 1 85 ? 12.621 -6.066 -16.151 1.00 90.44 85 TYR A C 1
ATOM 691 O O . TYR A 1 85 ? 11.753 -6.054 -15.279 1.00 90.44 85 TYR A O 1
ATOM 6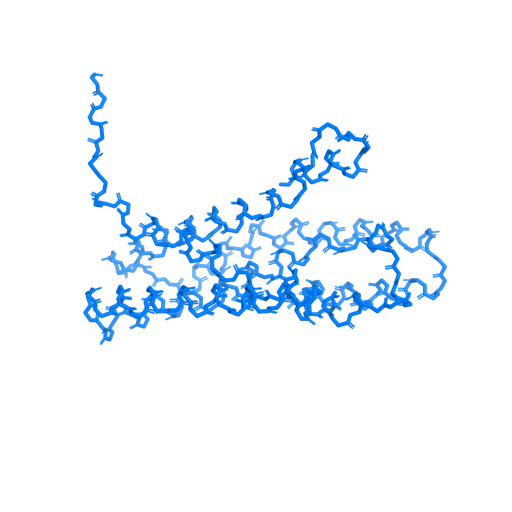99 N N . GLY A 1 86 ? 13.325 -7.166 -16.433 1.00 91.38 86 GLY A N 1
ATOM 700 C CA . GLY A 1 86 ? 13.097 -8.459 -15.788 1.00 91.38 86 GLY A CA 1
ATOM 701 C C . GLY A 1 86 ? 13.241 -8.402 -14.266 1.00 91.38 86 GLY A C 1
ATOM 702 O O . GLY A 1 86 ? 12.458 -9.028 -13.551 1.00 91.38 86 GLY A O 1
ATOM 703 N N . ASN A 1 87 ? 14.182 -7.605 -13.752 1.00 90.50 87 ASN A N 1
ATOM 704 C CA . ASN A 1 87 ? 14.277 -7.339 -12.318 1.00 90.50 87 ASN A CA 1
ATOM 705 C C . ASN A 1 87 ? 13.049 -6.567 -11.820 1.00 90.50 87 ASN A C 1
ATOM 707 O O . ASN A 1 87 ? 12.381 -7.040 -10.905 1.00 90.50 87 ASN A O 1
ATOM 711 N N . SER A 1 88 ? 12.682 -5.450 -12.455 1.00 90.25 88 SER A N 1
ATOM 712 C CA . SER A 1 88 ? 11.491 -4.679 -12.059 1.00 90.25 88 SER A CA 1
ATOM 713 C C . SER A 1 88 ? 10.200 -5.516 -12.072 1.00 90.25 88 SER A C 1
ATOM 715 O O . SER A 1 88 ? 9.391 -5.413 -11.151 1.00 90.25 88 SER A O 1
ATOM 717 N N . LEU A 1 89 ? 10.057 -6.427 -13.042 1.00 93.69 89 LEU A N 1
ATOM 718 C CA . LEU A 1 89 ? 8.935 -7.357 -13.173 1.00 93.69 89 LEU A CA 1
ATOM 719 C C . LEU A 1 89 ? 8.847 -8.322 -11.986 1.00 93.69 89 LEU A C 1
ATOM 721 O O . LEU A 1 89 ? 7.766 -8.524 -11.435 1.00 93.69 89 LEU A O 1
ATOM 725 N N . ARG A 1 90 ? 9.980 -8.890 -11.552 1.00 94.00 90 ARG A N 1
ATOM 726 C CA . ARG A 1 90 ? 10.031 -9.775 -10.374 1.00 94.00 90 ARG A CA 1
ATOM 727 C C . ARG A 1 90 ? 9.591 -9.046 -9.110 1.00 94.00 90 ARG A C 1
ATOM 729 O O . ARG A 1 90 ? 8.807 -9.587 -8.338 1.00 94.00 90 ARG A O 1
ATOM 736 N N . TYR A 1 91 ? 10.062 -7.817 -8.911 1.00 92.81 91 TYR A N 1
ATOM 737 C CA . TYR A 1 91 ? 9.663 -7.021 -7.752 1.00 92.81 91 TYR A CA 1
ATOM 738 C C . TYR A 1 91 ? 8.193 -6.589 -7.828 1.00 92.81 91 TYR A C 1
ATOM 740 O O . TYR A 1 91 ? 7.524 -6.587 -6.800 1.00 92.81 91 TYR A O 1
ATOM 748 N N . ALA A 1 92 ? 7.663 -6.286 -9.016 1.00 92.38 92 ALA A N 1
ATOM 749 C CA . ALA A 1 92 ? 6.242 -5.985 -9.200 1.00 92.38 92 ALA A CA 1
ATOM 750 C C . ALA A 1 92 ? 5.343 -7.187 -8.864 1.00 92.38 92 ALA A C 1
ATOM 752 O O . ALA A 1 92 ? 4.335 -7.016 -8.187 1.00 92.38 92 ALA A O 1
ATOM 753 N N . LEU A 1 93 ? 5.732 -8.405 -9.261 1.00 92.75 93 LEU A N 1
ATOM 754 C CA . LEU A 1 93 ? 5.007 -9.639 -8.918 1.00 92.75 93 LEU A CA 1
ATOM 755 C C . LEU A 1 93 ? 4.986 -9.935 -7.414 1.00 92.75 93 LEU A C 1
ATOM 757 O O . LEU A 1 93 ? 4.052 -10.566 -6.928 1.00 92.75 93 LEU A O 1
ATOM 761 N N . LEU A 1 94 ? 6.023 -9.507 -6.693 1.00 92.62 94 LEU A N 1
ATOM 762 C CA . LEU A 1 94 ? 6.155 -9.701 -5.251 1.00 92.62 94 LEU A CA 1
ATOM 763 C C . LEU A 1 94 ? 5.592 -8.533 -4.430 1.00 92.62 94 LEU A C 1
ATOM 765 O O . LEU A 1 94 ? 5.763 -8.537 -3.214 1.00 92.62 94 LEU A O 1
ATOM 769 N N . SER A 1 95 ? 4.963 -7.534 -5.060 1.00 91.94 95 SER A N 1
ATOM 770 C CA . SER A 1 95 ? 4.488 -6.320 -4.375 1.00 91.94 95 SER A CA 1
ATOM 771 C C . SER A 1 95 ? 5.617 -5.545 -3.672 1.00 91.94 95 SER A C 1
ATOM 773 O O . SER A 1 95 ? 5.447 -4.966 -2.596 1.00 91.94 95 SER A O 1
ATOM 775 N N . LEU A 1 96 ? 6.810 -5.561 -4.276 1.00 92.25 96 LEU A N 1
ATOM 776 C CA . LEU A 1 96 ? 8.041 -4.935 -3.784 1.00 92.25 96 LEU A CA 1
ATOM 777 C C . LEU A 1 96 ? 8.645 -3.945 -4.793 1.00 92.25 96 LEU A C 1
ATOM 779 O O . LEU A 1 96 ? 9.793 -3.521 -4.633 1.00 92.25 96 LEU A O 1
ATOM 783 N N . SER A 1 97 ? 7.922 -3.559 -5.849 1.00 89.88 97 SER A N 1
ATOM 784 C CA . SER A 1 97 ? 8.486 -2.675 -6.880 1.00 89.88 97 SER A CA 1
ATOM 785 C C . SER A 1 97 ? 8.850 -1.300 -6.328 1.00 89.88 97 SER A C 1
ATOM 787 O O . SER A 1 97 ? 9.802 -0.689 -6.798 1.00 89.88 97 SER A O 1
ATOM 789 N N . ASN A 1 98 ? 8.176 -0.840 -5.274 1.00 89.44 98 ASN A N 1
ATOM 790 C CA . ASN A 1 98 ? 8.547 0.380 -4.564 1.00 89.44 98 ASN A CA 1
ATOM 791 C C . ASN A 1 98 ? 9.967 0.318 -3.972 1.00 89.44 98 ASN A C 1
ATOM 793 O O . ASN A 1 98 ? 10.723 1.276 -4.098 1.00 89.44 98 ASN A O 1
ATOM 797 N N . VAL A 1 99 ? 10.365 -0.824 -3.402 1.00 88.38 99 VAL A N 1
ATOM 798 C CA . VAL A 1 99 ? 11.727 -1.037 -2.885 1.00 88.38 99 VAL A CA 1
ATOM 799 C C . VAL A 1 99 ? 12.733 -1.077 -4.031 1.00 88.38 99 VAL A C 1
ATOM 801 O O . VAL A 1 99 ? 13.801 -0.478 -3.934 1.00 88.38 99 VAL A O 1
ATOM 804 N N . TYR A 1 100 ? 12.385 -1.739 -5.137 1.00 88.50 100 TYR A N 1
ATOM 805 C CA . TYR A 1 100 ? 13.239 -1.770 -6.322 1.00 88.50 100 TYR A CA 1
ATOM 806 C C . TYR A 1 100 ? 13.513 -0.362 -6.852 1.00 88.50 100 TYR A C 1
ATOM 808 O O . TYR A 1 100 ? 14.674 0.013 -7.016 1.00 88.50 100 TYR A O 1
ATOM 816 N N . PHE A 1 101 ? 12.470 0.441 -7.067 1.00 85.19 101 PHE A N 1
ATOM 817 C CA . PHE A 1 101 ? 12.636 1.797 -7.585 1.00 85.19 101 PHE A CA 1
ATOM 818 C C . PHE A 1 101 ? 13.321 2.719 -6.584 1.00 85.19 101 PHE A C 1
ATOM 820 O O . PHE A 1 101 ? 14.156 3.513 -7.000 1.00 85.19 101 PHE A O 1
ATOM 827 N N . TRP A 1 102 ? 13.081 2.559 -5.282 1.00 82.69 102 TRP A N 1
ATOM 828 C CA . TRP A 1 102 ? 13.836 3.275 -4.256 1.00 82.69 102 TRP A CA 1
ATOM 829 C C . TRP A 1 102 ? 15.350 3.019 -4.352 1.00 82.69 102 TRP A C 1
ATOM 831 O O . TRP A 1 102 ? 16.140 3.961 -4.312 1.00 82.69 102 TRP A O 1
ATOM 841 N N . LEU A 1 103 ? 15.764 1.758 -4.505 1.00 81.88 103 LEU A N 1
ATOM 842 C CA . LEU A 1 103 ? 17.182 1.389 -4.558 1.00 81.88 103 LEU A CA 1
ATOM 843 C C . LEU A 1 103 ? 17.853 1.730 -5.898 1.00 81.88 103 LEU A C 1
ATOM 845 O O . LEU A 1 103 ? 19.065 1.929 -5.934 1.00 81.88 103 LEU A O 1
ATOM 849 N N . ASN A 1 104 ? 17.086 1.779 -6.992 1.00 77.69 104 ASN A N 1
ATOM 850 C CA . ASN A 1 104 ? 17.619 1.903 -8.356 1.00 77.69 104 ASN A CA 1
ATOM 851 C C . ASN A 1 104 ? 17.353 3.273 -9.013 1.00 77.69 104 ASN A C 1
ATOM 853 O O . ASN A 1 104 ? 17.907 3.555 -10.073 1.00 77.69 104 ASN A O 1
ATOM 857 N N . THR A 1 105 ? 16.548 4.137 -8.388 1.00 70.25 105 THR A N 1
ATOM 858 C CA . THR A 1 105 ? 16.205 5.485 -8.878 1.00 70.25 105 THR A CA 1
ATOM 859 C C . THR A 1 105 ? 16.717 6.521 -7.877 1.00 70.25 105 THR A C 1
ATOM 861 O O . THR A 1 105 ? 16.429 6.405 -6.688 1.00 70.25 105 THR A O 1
ATOM 864 N N . GLY A 1 106 ? 17.471 7.535 -8.321 1.00 56.97 106 GLY A N 1
ATOM 865 C CA . GLY A 1 106 ? 17.953 8.629 -7.454 1.00 56.97 106 GLY A CA 1
ATOM 866 C C . GLY A 1 106 ? 19.471 8.831 -7.383 1.00 56.97 106 GLY A C 1
ATOM 867 O O . GLY A 1 106 ? 19.930 9.650 -6.592 1.00 56.97 106 GLY A O 1
ATOM 868 N N . SER A 1 107 ? 20.248 8.118 -8.201 1.00 54.31 107 SER A N 1
ATOM 869 C CA . SER A 1 107 ? 21.674 8.403 -8.418 1.00 54.31 107 SER A CA 1
ATOM 870 C C . SER A 1 107 ? 21.860 9.195 -9.716 1.00 54.31 107 SER A C 1
ATOM 872 O O . SER A 1 107 ? 21.049 9.070 -10.631 1.00 54.31 107 SER A O 1
ATOM 874 N N . TYR A 1 108 ? 22.939 9.973 -9.834 1.00 41.75 108 TYR A N 1
ATOM 875 C CA . TYR A 1 108 ? 23.280 10.752 -11.039 1.00 41.75 108 TYR A CA 1
ATOM 876 C C . TYR A 1 108 ? 23.351 9.892 -12.322 1.00 41.75 108 TYR A C 1
ATOM 878 O O . TYR A 1 108 ? 23.160 10.400 -13.420 1.00 41.75 108 TYR A O 1
ATOM 886 N N . PHE A 1 109 ? 23.560 8.578 -12.173 1.00 45.50 109 PHE A N 1
ATOM 887 C CA . PHE A 1 109 ? 23.593 7.585 -13.256 1.00 45.50 109 PHE A CA 1
ATOM 888 C C . PHE A 1 109 ? 22.333 6.705 -13.347 1.00 45.50 109 PHE A C 1
ATOM 890 O O . PHE A 1 109 ? 22.344 5.687 -14.039 1.00 45.50 109 PHE A O 1
ATOM 897 N N . SER A 1 110 ? 21.263 7.029 -12.615 1.00 58.66 110 SER A N 1
ATOM 898 C CA . SER A 1 110 ? 20.001 6.288 -12.742 1.00 58.66 110 SER A CA 1
ATOM 899 C C . SER A 1 110 ? 19.297 6.646 -14.052 1.00 58.66 110 SER A C 1
ATOM 901 O O . SER A 1 110 ? 19.340 7.794 -14.488 1.00 58.66 110 SER A O 1
ATOM 903 N N . LYS A 1 111 ? 18.685 5.642 -14.694 1.00 58.25 111 LYS A N 1
ATOM 904 C CA . LYS A 1 111 ? 17.893 5.834 -15.916 1.00 58.25 111 LYS A CA 1
ATOM 905 C C . LYS A 1 111 ? 16.813 6.885 -15.705 1.00 58.25 111 LYS A C 1
ATOM 907 O O . LYS A 1 111 ? 16.282 7.006 -14.597 1.00 58.25 111 LYS A O 1
ATOM 912 N N . ASN A 1 112 ? 16.457 7.586 -16.781 1.00 63.19 112 ASN A N 1
ATOM 913 C CA . ASN A 1 112 ? 15.324 8.496 -16.741 1.00 63.19 112 ASN A CA 1
ATOM 914 C C . ASN A 1 112 ? 14.082 7.727 -16.297 1.00 63.19 112 ASN A C 1
ATOM 916 O O . ASN A 1 112 ? 13.812 6.612 -16.740 1.00 63.19 112 ASN A O 1
ATOM 920 N N . VAL A 1 113 ? 13.330 8.343 -15.394 1.00 62.66 113 VAL A N 1
ATOM 921 C CA . VAL A 1 113 ? 12.129 7.768 -14.785 1.00 62.66 113 VAL A CA 1
ATOM 922 C C . VAL A 1 113 ? 11.087 7.391 -15.854 1.00 62.66 113 VAL A C 1
ATOM 924 O O . VAL A 1 113 ? 10.378 6.399 -15.695 1.00 62.66 113 VAL A O 1
ATOM 927 N N . ASP A 1 114 ? 11.084 8.107 -16.982 1.00 61.91 114 ASP A N 1
ATOM 928 C CA . ASP A 1 114 ? 10.226 7.870 -18.150 1.00 61.91 114 ASP A CA 1
ATOM 929 C C . ASP A 1 114 ? 10.563 6.581 -18.925 1.00 61.91 114 ASP A C 1
ATOM 931 O O . ASP A 1 114 ? 9.737 6.071 -19.679 1.00 61.91 114 ASP A O 1
ATOM 935 N N . GLU A 1 115 ? 11.756 6.015 -18.727 1.00 71.19 115 GLU A N 1
ATOM 936 C CA . GLU A 1 115 ? 12.223 4.805 -19.418 1.00 71.19 115 GLU A CA 1
ATOM 937 C C . GLU A 1 115 ? 11.904 3.517 -18.641 1.00 71.19 115 GLU A C 1
ATOM 939 O O . GLU A 1 115 ? 12.267 2.425 -19.077 1.00 71.19 115 GLU A O 1
ATOM 944 N N . LEU A 1 116 ? 11.248 3.620 -17.478 1.00 80.25 116 LEU A N 1
ATOM 945 C CA . LEU A 1 116 ? 10.928 2.490 -16.603 1.00 80.25 116 LEU A CA 1
ATOM 946 C C . LEU A 1 116 ? 9.483 2.007 -16.843 1.00 80.25 116 LEU A C 1
ATOM 948 O O . LEU A 1 116 ? 8.543 2.576 -16.283 1.00 80.25 116 LEU A O 1
ATOM 952 N N . PRO A 1 117 ? 9.262 0.909 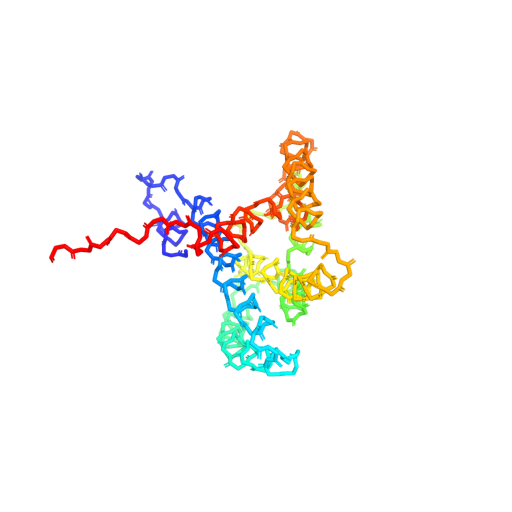-17.598 1.00 84.38 117 PRO A N 1
ATOM 953 C CA . PRO A 1 117 ? 7.920 0.532 -18.065 1.00 84.38 117 PRO A CA 1
ATOM 954 C C . PRO A 1 117 ? 6.952 0.181 -16.927 1.00 84.38 117 PRO A C 1
ATOM 956 O O . PRO A 1 117 ? 5.748 0.415 -17.010 1.00 84.38 117 PRO A O 1
ATOM 959 N N . LEU A 1 118 ? 7.488 -0.368 -15.835 1.00 88.31 118 LEU A N 1
ATOM 960 C CA . LEU A 1 118 ? 6.723 -0.800 -14.666 1.00 88.31 118 LEU A CA 1
ATOM 961 C C . LEU A 1 118 ? 6.777 0.197 -13.513 1.00 88.31 118 LEU A C 1
ATOM 963 O O . LEU A 1 118 ? 6.395 -0.153 -12.403 1.00 88.31 118 LEU A O 1
ATOM 967 N N . LEU A 1 119 ? 7.232 1.433 -13.742 1.00 85.00 119 LEU A N 1
ATOM 968 C CA . LEU A 1 119 ? 7.368 2.408 -12.663 1.00 85.00 119 LEU A CA 1
ATOM 969 C C . LEU A 1 119 ? 6.071 2.539 -11.861 1.00 85.00 119 LEU A C 1
ATOM 971 O O . LEU A 1 119 ? 6.075 2.401 -10.644 1.00 85.00 119 LEU A O 1
ATOM 975 N N . HIS A 1 120 ? 4.945 2.707 -12.550 1.00 85.25 120 HIS A N 1
ATOM 976 C CA . HIS A 1 120 ? 3.619 2.908 -11.966 1.00 85.25 120 HIS A CA 1
ATOM 977 C C . HIS A 1 120 ? 3.203 1.862 -10.907 1.00 85.25 120 HIS A C 1
ATOM 979 O O . HIS A 1 120 ? 2.392 2.182 -10.032 1.00 85.25 120 HIS A O 1
ATOM 985 N N . THR A 1 121 ? 3.769 0.646 -10.920 1.00 90.00 121 THR A N 1
ATOM 986 C CA . THR A 1 121 ? 3.444 -0.414 -9.948 1.00 90.00 121 THR A CA 1
ATOM 987 C C . THR A 1 121 ? 3.976 -0.127 -8.541 1.00 90.00 121 THR A C 1
ATOM 989 O O . THR A 1 121 ? 3.574 -0.793 -7.587 1.00 90.00 121 THR A O 1
ATOM 992 N N . TRP A 1 122 ? 4.867 0.862 -8.374 1.00 89.25 122 TRP A N 1
ATOM 993 C CA . TRP A 1 122 ? 5.396 1.261 -7.064 1.00 89.25 122 TRP A CA 1
ATOM 994 C C . TRP A 1 122 ? 4.279 1.646 -6.087 1.00 89.25 122 TRP A C 1
ATOM 996 O O . TRP A 1 122 ? 4.278 1.193 -4.944 1.00 89.25 122 TRP A O 1
ATOM 1006 N N . SER A 1 123 ? 3.302 2.425 -6.556 1.00 86.94 123 SER A N 1
ATOM 1007 C CA . SER A 1 123 ? 2.196 2.902 -5.724 1.00 86.94 123 SER A CA 1
ATOM 1008 C C . SER A 1 123 ? 1.302 1.747 -5.268 1.00 86.94 123 SER A C 1
ATOM 1010 O O . SER A 1 123 ? 0.952 1.667 -4.094 1.00 86.94 123 SER A O 1
ATOM 1012 N N . LEU A 1 124 ? 1.038 0.789 -6.164 1.00 89.88 124 LEU A N 1
ATOM 1013 C CA . LEU A 1 124 ? 0.307 -0.440 -5.854 1.00 89.88 124 LEU A CA 1
ATOM 1014 C C . LEU A 1 124 ? 1.040 -1.288 -4.802 1.00 89.88 124 LEU A C 1
ATOM 1016 O O . LEU A 1 124 ? 0.416 -1.769 -3.864 1.00 89.88 124 LEU A O 1
ATOM 1020 N N . SER A 1 125 ? 2.368 -1.418 -4.904 1.00 91.25 125 SER A N 1
ATOM 1021 C CA . SER A 1 125 ? 3.167 -2.165 -3.917 1.00 91.25 125 SER A CA 1
ATOM 1022 C C . SER A 1 125 ? 3.084 -1.552 -2.514 1.00 91.25 125 SER A C 1
ATOM 1024 O O . SER A 1 125 ? 2.932 -2.274 -1.531 1.00 91.25 125 SER A O 1
ATOM 1026 N N . VAL A 1 126 ? 3.141 -0.218 -2.404 1.00 91.00 126 VAL A N 1
ATOM 1027 C CA . VAL A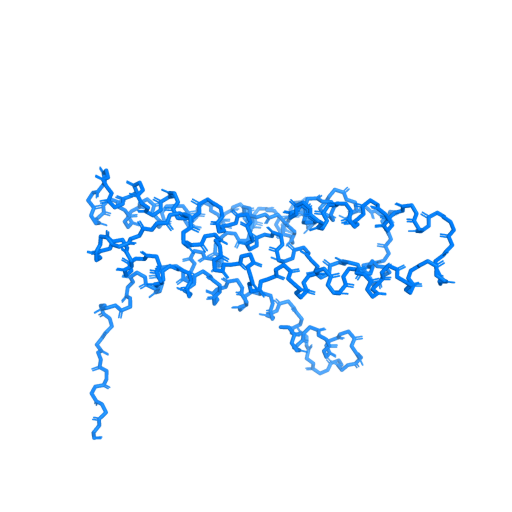 1 126 ? 2.960 0.490 -1.121 1.00 91.00 126 VAL A CA 1
ATOM 1028 C C . VAL A 1 126 ? 1.556 0.245 -0.562 1.00 91.00 126 VAL A C 1
ATOM 1030 O O . VAL A 1 126 ? 1.397 -0.048 0.623 1.00 91.00 126 VAL A O 1
ATOM 1033 N N . GLU A 1 127 ? 0.539 0.321 -1.417 1.00 91.31 127 GLU A N 1
ATOM 1034 C CA . GLU A 1 127 ? -0.855 0.064 -1.054 1.00 91.31 127 GLU A CA 1
ATOM 1035 C C . GLU A 1 127 ? -1.046 -1.371 -0.517 1.00 91.31 127 GLU A C 1
ATOM 1037 O O . GLU A 1 127 ? -1.657 -1.578 0.532 1.00 91.31 127 GLU A O 1
ATOM 1042 N N . GLU A 1 128 ? -0.469 -2.373 -1.186 1.00 91.81 128 GLU A N 1
ATOM 1043 C CA . GLU A 1 128 ? -0.530 -3.782 -0.781 1.00 91.81 128 GLU A CA 1
ATOM 1044 C C . GLU A 1 128 ? 0.217 -4.053 0.531 1.00 91.81 128 GLU A C 1
ATOM 1046 O O . GLU A 1 128 ? -0.306 -4.764 1.394 1.00 91.81 128 GLU A O 1
ATOM 1051 N N . GLN A 1 129 ? 1.386 -3.436 0.733 1.00 93.50 129 GLN A N 1
ATOM 1052 C CA . GLN A 1 129 ? 2.124 -3.496 2.000 1.00 93.50 129 GLN A CA 1
ATOM 1053 C C . GLN A 1 129 ? 1.301 -2.902 3.148 1.00 93.50 129 GLN A C 1
ATOM 1055 O O . GLN A 1 129 ? 1.198 -3.504 4.220 1.00 93.50 129 GLN A O 1
ATOM 1060 N N . PHE A 1 130 ? 0.647 -1.761 2.916 1.00 92.00 130 PHE A N 1
ATOM 1061 C CA . PHE A 1 130 ? -0.274 -1.184 3.889 1.00 92.00 130 PHE A CA 1
ATOM 1062 C C . PHE A 1 130 ? -1.433 -2.137 4.190 1.00 92.00 130 PHE A C 1
ATOM 1064 O O . PHE A 1 130 ? -1.741 -2.374 5.353 1.00 92.00 130 PHE A O 1
ATOM 1071 N N . TYR A 1 131 ? -2.037 -2.763 3.181 1.00 91.12 131 TYR A N 1
ATOM 1072 C CA . TYR A 1 131 ? -3.127 -3.723 3.388 1.00 91.12 131 TYR A CA 1
ATOM 1073 C C . TYR A 1 131 ? -2.728 -5.005 4.096 1.00 91.12 131 TYR A C 1
ATOM 1075 O O . TYR A 1 131 ? -3.608 -5.684 4.623 1.00 91.12 131 TYR A O 1
ATOM 1083 N N . PHE A 1 132 ? -1.445 -5.339 4.114 1.00 91.50 132 PHE A N 1
ATOM 1084 C CA . PHE A 1 132 ? -0.944 -6.446 4.908 1.00 91.50 132 PHE A CA 1
ATOM 1085 C C . PHE A 1 132 ? -0.843 -6.075 6.395 1.00 91.50 132 PHE A C 1
ATOM 1087 O O . PHE A 1 132 ? -1.275 -6.830 7.267 1.00 91.50 132 PHE A O 1
ATOM 1094 N N . VAL A 1 133 ? -0.318 -4.883 6.689 1.00 92.25 133 VAL A N 1
ATOM 1095 C CA . VAL A 1 133 ? -0.058 -4.414 8.060 1.00 92.25 133 VAL A CA 1
ATOM 1096 C C . VAL A 1 133 ? -1.325 -3.881 8.738 1.00 92.25 133 VAL A C 1
ATOM 1098 O O . VAL A 1 133 ? -1.584 -4.154 9.911 1.00 92.25 133 VAL A O 1
ATOM 1101 N N . TRP A 1 134 ? -2.144 -3.135 8.002 1.00 92.88 134 TRP A N 1
ATOM 1102 C CA . TRP A 1 134 ? -3.245 -2.341 8.540 1.00 92.88 134 TRP A CA 1
ATOM 1103 C C . TRP A 1 134 ? -4.376 -3.149 9.202 1.00 92.88 134 TRP A C 1
ATOM 1105 O O . TRP A 1 134 ? -4.785 -2.782 10.304 1.00 92.88 134 TRP A O 1
ATOM 1115 N N . PRO A 1 135 ? -4.865 -4.273 8.635 1.00 92.56 135 PRO A N 1
ATOM 1116 C CA . PRO A 1 135 ? -5.892 -5.081 9.292 1.00 92.56 135 PRO A CA 1
ATOM 1117 C C . PRO A 1 135 ? -5.409 -5.685 10.611 1.00 92.56 135 PRO A C 1
ATOM 1119 O O . PRO A 1 135 ? -6.174 -5.766 11.568 1.00 92.56 135 PRO A O 1
ATOM 1122 N N . VAL A 1 136 ? -4.134 -6.089 10.675 1.00 93.94 136 VAL A N 1
ATOM 1123 C CA . VAL A 1 136 ? -3.520 -6.615 11.902 1.00 93.94 136 VAL A CA 1
ATOM 1124 C C . VAL A 1 136 ? -3.432 -5.512 12.951 1.00 93.94 136 VAL A C 1
ATOM 1126 O O . VAL A 1 136 ? -3.819 -5.731 14.098 1.00 93.94 136 VAL A O 1
ATOM 1129 N N . PHE A 1 137 ? -2.985 -4.320 12.546 1.00 92.06 137 PHE A N 1
ATOM 1130 C CA . PHE A 1 137 ? -2.921 -3.149 13.413 1.00 92.06 137 PHE A CA 1
ATOM 1131 C C . PHE A 1 137 ? -4.299 -2.780 13.976 1.00 92.06 137 PHE A C 1
ATOM 1133 O O . PHE A 1 137 ? -4.454 -2.728 15.193 1.00 92.06 137 PHE A O 1
ATOM 1140 N N . LEU A 1 138 ? -5.316 -2.592 13.126 1.00 91.75 138 LEU A N 1
ATOM 1141 C CA . LEU A 1 138 ? -6.666 -2.231 13.572 1.00 91.75 138 LEU A CA 1
ATOM 1142 C C . LEU A 1 138 ? -7.286 -3.292 14.481 1.00 91.75 138 LEU A C 1
ATOM 1144 O O . LEU A 1 138 ? -7.861 -2.952 15.514 1.00 91.75 138 LEU A O 1
ATOM 1148 N N . LEU A 1 139 ? -7.137 -4.574 14.140 1.00 93.06 139 LEU A N 1
ATOM 1149 C CA . LEU A 1 139 ? -7.660 -5.657 14.965 1.00 93.06 139 LEU A CA 1
ATOM 1150 C C . LEU A 1 139 ? -6.978 -5.683 16.340 1.00 93.06 139 LEU A C 1
ATOM 1152 O O . LEU A 1 139 ? -7.665 -5.756 17.359 1.00 93.06 139 LEU A O 1
ATOM 1156 N N . ALA A 1 140 ? -5.648 -5.571 16.389 1.00 93.00 140 ALA A N 1
ATOM 1157 C CA . ALA A 1 140 ? -4.903 -5.511 17.644 1.00 93.00 140 ALA A CA 1
ATOM 1158 C C . ALA A 1 140 ? -5.300 -4.284 18.479 1.00 93.00 140 ALA A C 1
ATOM 1160 O O . ALA A 1 140 ? -5.560 -4.415 19.675 1.00 93.00 140 ALA A O 1
ATOM 1161 N N . MET A 1 141 ? -5.421 -3.115 17.847 1.00 90.81 141 MET A N 1
ATOM 1162 C CA . MET A 1 141 ? -5.874 -1.892 18.507 1.00 90.81 141 MET A CA 1
ATOM 1163 C C . MET A 1 141 ? -7.268 -2.061 19.113 1.00 90.81 141 MET A C 1
ATOM 1165 O O . MET A 1 141 ? -7.451 -1.772 20.291 1.00 90.81 141 MET A O 1
ATOM 1169 N N . SER A 1 142 ? -8.218 -2.606 18.351 1.00 88.69 142 SER A N 1
ATOM 1170 C CA . SER A 1 142 ? -9.595 -2.820 18.816 1.00 88.69 142 SER A CA 1
ATOM 1171 C C . SER A 1 142 ? -9.717 -3.842 19.953 1.00 88.69 142 SER A C 1
ATOM 1173 O O . SER A 1 142 ? -10.646 -3.763 20.752 1.00 88.69 142 SER A O 1
ATOM 1175 N N . ARG A 1 143 ? -8.792 -4.811 20.033 1.00 90.50 143 ARG A N 1
ATOM 1176 C CA . ARG A 1 143 ? -8.846 -5.909 21.009 1.00 90.50 143 ARG A CA 1
ATOM 1177 C C . ARG A 1 143 ? -8.122 -5.594 22.315 1.00 90.50 143 ARG A C 1
ATOM 1179 O O . ARG A 1 143 ? -8.549 -6.075 23.361 1.00 90.50 143 ARG A O 1
ATOM 1186 N N . PHE A 1 144 ? -7.014 -4.859 22.252 1.00 93.38 144 PHE A N 1
ATOM 1187 C CA . PHE A 1 144 ? -6.118 -4.667 23.397 1.00 93.38 144 PHE A CA 1
ATOM 1188 C C . PHE A 1 144 ? -6.153 -3.259 23.992 1.00 93.38 144 PHE A C 1
ATOM 1190 O O . PHE A 1 144 ? -5.681 -3.073 25.111 1.00 93.38 144 PHE A O 1
ATOM 1197 N N . PHE A 1 145 ? -6.695 -2.271 23.279 1.00 92.75 145 PHE A N 1
ATOM 1198 C CA . PHE A 1 145 ? -6.629 -0.872 23.686 1.00 92.75 145 PHE A CA 1
ATOM 1199 C C . PHE A 1 145 ? -8.018 -0.235 23.757 1.00 92.75 145 PHE A C 1
ATOM 1201 O O . PHE A 1 145 ? -8.945 -0.611 23.043 1.00 92.75 145 PHE A O 1
ATOM 1208 N N . SER A 1 146 ? -8.166 0.754 24.643 1.00 90.00 146 SER A N 1
ATOM 1209 C CA . SER A 1 146 ? -9.370 1.588 24.684 1.00 90.00 146 SER A CA 1
ATOM 1210 C C . SER A 1 146 ? -9.444 2.484 23.442 1.00 90.00 146 SER A C 1
ATOM 1212 O O . SER A 1 146 ? -8.402 2.849 22.891 1.00 90.00 146 SER A O 1
ATOM 1214 N N . ARG A 1 147 ? -10.652 2.924 23.049 1.00 85.94 147 ARG A N 1
ATOM 1215 C CA . ARG A 1 147 ? -10.844 3.847 21.907 1.00 85.94 147 ARG A CA 1
ATOM 1216 C C . ARG A 1 147 ? -9.955 5.092 22.031 1.00 85.94 147 ARG A C 1
ATOM 1218 O O . ARG A 1 147 ? -9.355 5.511 21.047 1.00 85.94 147 ARG A O 1
ATOM 1225 N N . THR A 1 148 ? -9.803 5.639 23.239 1.00 88.31 148 THR A N 1
ATOM 1226 C CA . THR A 1 148 ? -8.921 6.787 23.509 1.00 88.31 148 THR A CA 1
ATOM 1227 C C . THR A 1 148 ? -7.453 6.452 23.255 1.00 88.31 148 THR A C 1
ATOM 1229 O O . THR A 1 148 ? -6.761 7.198 22.569 1.00 88.31 148 THR A O 1
ATOM 1232 N N . THR A 1 149 ? -6.970 5.316 23.762 1.00 89.25 149 THR A N 1
ATOM 1233 C CA . THR A 1 149 ? -5.577 4.893 23.562 1.00 89.25 149 THR A CA 1
ATOM 1234 C C . THR A 1 149 ? -5.279 4.621 22.088 1.00 89.25 149 THR A C 1
ATOM 1236 O O . THR A 1 149 ? -4.223 5.021 21.602 1.00 89.25 149 THR A O 1
ATOM 1239 N N . THR A 1 150 ? -6.215 4.012 21.355 1.00 87.56 150 THR A N 1
ATOM 1240 C CA . THR A 1 150 ? -6.099 3.812 19.904 1.00 87.56 150 THR A CA 1
ATOM 1241 C C . THR A 1 150 ? -5.928 5.138 19.169 1.00 87.56 150 THR A C 1
ATOM 1243 O O . THR A 1 150 ? -5.016 5.257 18.354 1.00 87.56 150 THR A O 1
ATOM 1246 N N . TRP A 1 151 ? -6.742 6.150 19.486 1.00 89.12 151 TRP A N 1
ATOM 1247 C CA . TRP A 1 151 ? -6.615 7.479 18.884 1.00 89.12 151 TRP A CA 1
ATOM 1248 C C . TRP A 1 151 ? -5.279 8.150 19.206 1.00 89.12 151 TRP A C 1
ATOM 1250 O O . TRP A 1 151 ? -4.650 8.705 18.309 1.00 89.12 151 TRP A O 1
ATOM 1260 N N . VAL A 1 152 ? -4.804 8.057 20.451 1.00 90.56 152 VAL A N 1
ATOM 1261 C CA . VAL A 1 152 ? -3.500 8.615 20.846 1.00 90.56 152 VAL A CA 1
ATOM 1262 C C . VAL A 1 152 ? -2.358 7.957 20.068 1.00 90.56 152 VAL A C 1
ATOM 1264 O O . VAL A 1 152 ? -1.528 8.660 19.494 1.00 90.56 152 VAL A O 1
ATOM 1267 N N . LEU A 1 153 ? -2.326 6.621 19.998 1.00 89.88 153 LEU A N 1
ATOM 1268 C CA . LEU A 1 153 ? -1.298 5.884 19.253 1.00 89.88 153 LEU A CA 1
ATOM 1269 C C . LEU A 1 153 ? -1.355 6.178 17.752 1.00 89.88 153 LEU A C 1
ATOM 1271 O O . LEU A 1 153 ? -0.318 6.299 17.104 1.00 89.88 153 LEU A O 1
ATOM 1275 N N . PHE A 1 154 ? -2.560 6.320 17.208 1.00 90.25 154 PHE A N 1
ATOM 1276 C CA . PHE A 1 154 ? -2.769 6.659 15.810 1.00 90.25 154 PHE A CA 1
ATOM 1277 C C . PHE A 1 154 ? -2.246 8.060 15.470 1.00 90.25 154 PHE A C 1
ATOM 1279 O O . PHE A 1 154 ? -1.489 8.214 14.513 1.00 90.25 154 PHE A O 1
ATOM 1286 N N . ILE A 1 155 ? -2.592 9.068 16.278 1.00 91.31 155 ILE A N 1
ATOM 1287 C CA . ILE A 1 155 ? -2.119 10.449 16.108 1.00 91.31 155 ILE A CA 1
ATOM 1288 C C . ILE A 1 155 ? -0.596 10.514 16.254 1.00 91.31 155 ILE A C 1
ATOM 1290 O O . ILE A 1 155 ? 0.075 11.141 15.436 1.00 91.31 155 ILE A O 1
ATOM 1294 N N . LEU A 1 156 ? -0.033 9.825 17.251 1.00 92.50 156 LEU A N 1
ATOM 1295 C CA . LEU A 1 156 ? 1.416 9.741 17.426 1.00 92.50 156 LEU A CA 1
ATOM 1296 C C . LEU A 1 156 ? 2.087 9.120 16.193 1.00 92.50 156 LEU A C 1
ATOM 1298 O O . LEU A 1 156 ? 3.045 9.682 15.667 1.00 92.50 156 LEU A O 1
ATOM 1302 N N . GLY A 1 157 ? 1.560 7.996 15.702 1.00 91.00 157 GLY A N 1
ATOM 1303 C CA . GLY A 1 157 ? 2.060 7.342 14.495 1.00 91.00 157 GLY A CA 1
ATOM 1304 C C . GLY A 1 157 ? 1.994 8.247 13.263 1.00 91.00 157 GLY A C 1
ATOM 1305 O O . GLY A 1 157 ? 2.938 8.263 12.476 1.00 91.00 157 GLY A O 1
ATOM 1306 N N . PHE A 1 158 ? 0.931 9.047 13.130 1.00 92.06 158 PHE A N 1
ATOM 1307 C CA . PHE A 1 158 ? 0.779 10.009 12.040 1.00 92.06 158 PHE A CA 1
ATOM 1308 C C . PHE A 1 158 ? 1.889 11.066 12.065 1.00 92.06 158 PHE A C 1
ATOM 1310 O O . PHE A 1 158 ? 2.556 11.271 11.052 1.00 92.06 158 PHE A O 1
ATOM 1317 N N . PHE A 1 159 ? 2.139 11.694 13.218 1.00 92.69 159 PHE A N 1
ATOM 1318 C CA . PHE A 1 159 ? 3.192 12.708 13.337 1.00 92.69 159 PHE A CA 1
ATOM 1319 C C . PHE A 1 159 ? 4.596 12.127 13.152 1.00 92.69 159 PHE A C 1
ATOM 1321 O O . PHE A 1 159 ? 5.447 12.778 12.551 1.00 92.69 159 PHE A O 1
ATOM 1328 N N . VAL A 1 160 ? 4.836 10.893 13.605 1.00 93.00 160 VAL A N 1
ATOM 1329 C CA . VAL A 1 160 ? 6.100 10.190 13.344 1.00 93.00 160 VAL A CA 1
ATOM 1330 C C . VAL A 1 160 ? 6.281 9.941 11.845 1.00 93.00 160 VAL A C 1
ATOM 1332 O O . VAL A 1 160 ? 7.336 10.262 11.302 1.00 93.00 160 VAL A O 1
ATOM 1335 N N . ALA A 1 161 ? 5.259 9.425 11.156 1.00 89.62 161 ALA A N 1
ATOM 1336 C CA . ALA A 1 161 ? 5.311 9.197 9.711 1.00 89.62 161 ALA A CA 1
ATOM 1337 C C . ALA A 1 161 ? 5.520 10.505 8.931 1.00 89.62 161 ALA A C 1
ATOM 1339 O O . ALA A 1 161 ? 6.339 10.552 8.014 1.00 89.62 161 ALA A O 1
ATOM 1340 N N . PHE A 1 162 ? 4.836 11.578 9.333 1.00 88.75 162 PHE A N 1
ATOM 1341 C CA . PHE A 1 162 ? 4.994 12.903 8.739 1.00 88.75 162 PHE A CA 1
ATOM 1342 C C . PHE A 1 162 ? 6.406 13.469 8.953 1.00 88.75 162 PHE A C 1
ATOM 1344 O O . PHE A 1 162 ? 7.026 13.938 8.005 1.00 88.75 162 PHE A O 1
ATOM 1351 N N . GLY A 1 163 ? 6.963 13.358 10.164 1.00 89.00 163 GLY A N 1
ATOM 1352 C CA . GLY A 1 163 ? 8.334 13.795 10.447 1.00 89.00 163 GLY A CA 1
ATOM 1353 C C . GLY A 1 163 ? 9.388 13.011 9.658 1.00 89.00 163 GLY A C 1
ATOM 1354 O O . GLY A 1 163 ? 10.354 13.591 9.165 1.00 89.00 163 GLY A O 1
ATOM 1355 N N . ILE A 1 164 ? 9.187 11.699 9.475 1.00 88.56 164 ILE A N 1
ATOM 1356 C CA . ILE A 1 164 ? 10.045 10.869 8.614 1.00 88.56 164 ILE A CA 1
ATOM 1357 C C . ILE A 1 164 ? 9.941 11.319 7.151 1.00 88.56 164 ILE A C 1
ATOM 1359 O O . ILE A 1 164 ? 10.959 11.368 6.459 1.00 88.56 164 ILE A O 1
ATOM 1363 N N . ALA A 1 165 ? 8.735 11.654 6.682 1.00 86.31 165 ALA A N 1
ATOM 1364 C CA . ALA A 1 165 ? 8.503 12.147 5.329 1.00 86.31 165 ALA A CA 1
ATOM 1365 C C . ALA A 1 165 ? 9.211 13.486 5.077 1.00 86.31 165 ALA A C 1
ATOM 1367 O O . ALA A 1 165 ? 9.940 13.604 4.093 1.00 86.31 165 ALA A O 1
ATOM 1368 N N . ASP A 1 166 ? 9.060 14.447 5.989 1.00 86.44 166 ASP A N 1
ATOM 1369 C CA . ASP A 1 166 ? 9.685 15.772 5.905 1.00 86.44 166 ASP A CA 1
ATOM 1370 C C . ASP A 1 166 ? 11.219 15.674 5.914 1.00 86.44 166 ASP A C 1
ATOM 1372 O O . ASP A 1 166 ? 11.903 16.187 5.025 1.00 86.44 166 ASP A O 1
ATOM 1376 N N . TRP A 1 167 ? 11.775 14.885 6.840 1.00 89.19 167 TRP A N 1
ATOM 1377 C CA . TRP A 1 167 ? 13.215 14.636 6.883 1.00 89.19 167 TRP A CA 1
ATOM 1378 C C . TRP A 1 167 ? 13.730 13.974 5.597 1.00 89.19 167 TRP A C 1
ATOM 1380 O O . TRP A 1 167 ? 14.776 14.362 5.061 1.00 89.19 167 TRP A O 1
ATOM 1390 N N . ALA A 1 168 ? 13.007 12.977 5.079 1.00 84.06 168 ALA A N 1
ATOM 1391 C CA . ALA A 1 168 ? 13.387 12.281 3.857 1.00 84.06 168 ALA A CA 1
ATOM 1392 C C . ALA A 1 168 ? 13.278 13.184 2.622 1.00 84.06 168 ALA A C 1
ATOM 1394 O O . ALA A 1 168 ? 14.102 13.047 1.719 1.00 84.06 168 ALA A O 1
ATOM 1395 N N . ALA A 1 169 ? 12.320 14.115 2.580 1.00 80.62 169 ALA A N 1
ATOM 1396 C CA . ALA A 1 169 ? 12.149 15.042 1.464 1.00 80.62 169 ALA A CA 1
ATOM 1397 C C . ALA A 1 169 ? 13.400 15.904 1.241 1.00 80.62 169 ALA A C 1
ATOM 1399 O O . ALA A 1 169 ? 13.788 16.143 0.098 1.00 80.62 169 ALA A O 1
ATOM 1400 N N . VAL A 1 170 ? 14.074 16.297 2.326 1.00 81.38 170 VAL A N 1
ATOM 1401 C CA . VAL A 1 170 ? 15.305 17.098 2.270 1.00 81.38 170 VAL A CA 1
ATOM 1402 C C . VAL A 1 170 ? 16.549 16.233 2.042 1.00 81.38 170 VAL A C 1
ATOM 1404 O O . VAL A 1 170 ? 17.432 16.608 1.275 1.00 81.38 170 VAL A O 1
ATOM 1407 N N . ASN A 1 171 ? 16.640 15.069 2.693 1.00 81.00 171 ASN A N 1
ATOM 1408 C CA . ASN A 1 171 ? 17.891 14.300 2.756 1.00 81.00 171 ASN A CA 1
ATOM 1409 C C . ASN A 1 171 ? 17.979 13.155 1.735 1.00 81.00 171 ASN A C 1
ATOM 1411 O O . ASN A 1 171 ? 19.077 12.723 1.384 1.00 81.00 171 ASN A O 1
ATOM 1415 N N . LYS A 1 172 ? 16.839 12.604 1.297 1.00 81.12 172 LYS A N 1
ATOM 1416 C CA . LYS A 1 172 ? 16.752 11.403 0.449 1.00 81.12 172 LYS A CA 1
ATOM 1417 C C . LYS A 1 172 ? 15.504 11.434 -0.445 1.00 81.12 172 LYS A C 1
ATOM 1419 O O . LYS A 1 172 ? 14.558 10.679 -0.217 1.00 81.12 172 LYS A O 1
ATOM 1424 N N . ALA A 1 173 ? 15.538 12.233 -1.513 1.00 75.06 173 ALA A N 1
ATOM 1425 C CA . ALA A 1 173 ? 14.400 12.434 -2.423 1.00 75.06 173 ALA A CA 1
ATOM 1426 C C . ALA A 1 173 ? 13.753 11.129 -2.942 1.00 75.06 173 ALA A C 1
ATOM 1428 O O . ALA A 1 173 ? 12.531 11.009 -2.973 1.00 75.06 173 ALA A O 1
ATOM 1429 N N . SER A 1 174 ? 14.557 10.115 -3.286 1.00 75.06 174 SER A N 1
ATOM 1430 C CA . SER A 1 174 ? 14.037 8.813 -3.739 1.00 75.06 174 SER A CA 1
ATOM 1431 C C . SER A 1 174 ? 13.295 8.049 -2.634 1.00 75.06 174 SER A C 1
ATOM 1433 O O . SER A 1 174 ? 12.210 7.513 -2.865 1.00 75.06 174 SER A O 1
ATOM 1435 N N . ALA A 1 175 ? 13.834 8.048 -1.407 1.00 74.94 175 ALA A N 1
ATOM 1436 C CA . ALA A 1 175 ? 13.167 7.430 -0.263 1.00 74.94 175 ALA A CA 1
ATOM 1437 C C . ALA A 1 175 ? 11.849 8.144 0.046 1.00 74.94 175 ALA A C 1
ATOM 1439 O O . ALA A 1 175 ? 10.837 7.480 0.226 1.00 74.94 175 ALA A O 1
ATOM 1440 N N . ALA A 1 176 ? 11.842 9.480 0.034 1.00 75.12 176 ALA A N 1
ATOM 1441 C CA . ALA A 1 176 ? 10.630 10.267 0.245 1.00 75.12 176 ALA A CA 1
ATOM 1442 C C . ALA A 1 176 ? 9.514 9.875 -0.735 1.00 75.12 176 ALA A C 1
ATOM 1444 O O . ALA A 1 176 ? 8.345 9.795 -0.356 1.00 75.12 176 ALA A O 1
ATOM 1445 N N . TYR A 1 177 ? 9.880 9.578 -1.984 1.00 73.00 177 TYR A N 1
ATOM 1446 C CA . TYR A 1 177 ? 8.920 9.273 -3.029 1.00 73.00 177 TYR A CA 1
ATOM 1447 C C . TYR A 1 177 ? 8.381 7.837 -2.979 1.00 73.00 177 TYR A C 1
ATOM 1449 O O . TYR A 1 177 ? 7.165 7.665 -2.979 1.00 73.00 177 TYR A O 1
ATOM 1457 N N . TYR A 1 178 ? 9.251 6.826 -2.896 1.00 77.38 178 TYR A N 1
ATOM 1458 C CA . TYR A 1 178 ? 8.864 5.417 -3.069 1.00 77.38 178 TYR A CA 1
ATOM 1459 C C . TYR A 1 178 ? 8.654 4.640 -1.760 1.00 77.38 178 TYR A C 1
ATOM 1461 O O . TYR A 1 178 ? 8.089 3.543 -1.774 1.00 77.38 178 TYR A O 1
ATOM 1469 N N . PHE A 1 179 ? 9.136 5.143 -0.623 1.00 79.81 179 PHE A N 1
ATOM 1470 C CA . PHE A 1 179 ? 9.151 4.367 0.613 1.00 79.81 179 PHE A CA 1
ATOM 1471 C C . PHE A 1 179 ? 7.811 4.444 1.357 1.00 79.81 179 PHE A C 1
ATOM 1473 O O . PHE A 1 179 ? 7.192 5.499 1.465 1.00 79.81 179 PHE A O 1
ATOM 1480 N N . LEU A 1 180 ? 7.341 3.315 1.899 1.00 81.56 180 LEU A N 1
ATOM 1481 C CA . LEU A 1 180 ? 6.054 3.279 2.603 1.00 81.56 180 LEU A CA 1
ATOM 1482 C C . LEU A 1 180 ? 6.049 4.169 3.857 1.00 81.56 180 LEU A C 1
ATOM 1484 O O . LEU A 1 180 ? 5.110 4.944 4.000 1.00 81.56 180 LEU A O 1
ATOM 1488 N N . PRO A 1 181 ? 7.060 4.135 4.750 1.00 80.69 181 PRO A N 1
ATOM 1489 C CA . PRO A 1 181 ? 7.081 4.990 5.939 1.00 80.69 181 PRO A CA 1
ATOM 1490 C C . PRO A 1 181 ? 6.967 6.491 5.660 1.00 80.69 181 PRO A C 1
ATOM 1492 O O . PRO A 1 181 ? 6.344 7.199 6.444 1.00 80.69 181 PRO A O 1
ATOM 1495 N N . THR A 1 182 ? 7.511 6.974 4.540 1.00 81.19 182 THR A N 1
ATOM 1496 C CA . THR A 1 182 ? 7.413 8.389 4.148 1.00 81.19 182 THR A CA 1
ATOM 1497 C C . THR A 1 182 ? 6.069 8.725 3.505 1.00 81.19 182 THR A C 1
ATOM 1499 O O . THR A 1 182 ? 5.735 9.894 3.399 1.00 81.19 182 THR A O 1
ATOM 1502 N N . ARG A 1 183 ? 5.280 7.726 3.093 1.00 85.12 183 ARG A N 1
ATOM 1503 C CA . ARG A 1 183 ? 3.938 7.884 2.499 1.00 85.12 183 ARG A CA 1
ATOM 1504 C C . ARG A 1 183 ? 2.802 7.435 3.412 1.00 85.12 183 ARG A C 1
ATOM 1506 O O . ARG A 1 183 ? 1.633 7.681 3.130 1.00 85.12 183 ARG A O 1
ATOM 1513 N N . ALA A 1 184 ? 3.134 6.816 4.540 1.00 88.06 184 ALA A N 1
ATOM 1514 C CA . ALA A 1 184 ? 2.170 6.290 5.493 1.00 88.06 184 ALA A CA 1
ATOM 1515 C C . ALA A 1 184 ? 1.244 7.382 6.044 1.00 88.06 184 ALA A C 1
ATOM 1517 O O . ALA A 1 184 ? 0.076 7.099 6.291 1.00 88.06 184 ALA A O 1
ATOM 1518 N N . TYR A 1 185 ? 1.717 8.627 6.174 1.00 88.19 185 TYR A N 1
ATOM 1519 C CA . TYR A 1 185 ? 0.896 9.732 6.673 1.00 88.19 185 TYR A CA 1
ATOM 1520 C C . TYR A 1 185 ? -0.345 9.984 5.796 1.00 88.19 185 TYR A C 1
ATOM 1522 O O . TYR A 1 185 ? -1.404 10.294 6.330 1.00 88.19 185 TYR A O 1
ATOM 1530 N N . GLU A 1 186 ? -0.266 9.785 4.477 1.00 89.94 186 GLU A N 1
ATOM 1531 C CA . GLU A 1 186 ? -1.393 9.971 3.547 1.00 89.94 186 GLU A CA 1
ATOM 1532 C C . GLU A 1 186 ? -2.459 8.887 3.745 1.00 89.94 186 GLU A C 1
ATOM 1534 O O . GLU A 1 186 ? -3.648 9.176 3.894 1.00 89.94 186 GLU A O 1
ATOM 1539 N N . LEU A 1 187 ? -2.021 7.628 3.841 1.00 91.69 187 LEU A N 1
ATOM 1540 C CA . LEU A 1 187 ? -2.882 6.484 4.159 1.00 91.69 187 LEU A CA 1
ATOM 1541 C C . LEU A 1 187 ? -3.529 6.649 5.542 1.00 91.69 187 LEU A C 1
ATOM 1543 O O . LEU A 1 187 ? -4.715 6.363 5.718 1.00 91.69 187 LEU A O 1
ATOM 1547 N N . MET A 1 188 ? -2.765 7.151 6.515 1.00 91.12 188 MET A N 1
ATOM 1548 C CA . MET A 1 188 ? -3.252 7.444 7.859 1.00 91.12 188 MET A CA 1
ATOM 1549 C C . MET A 1 188 ? -4.253 8.603 7.857 1.00 91.12 188 MET A C 1
ATOM 1551 O O . MET A 1 188 ? -5.276 8.495 8.513 1.00 91.12 188 MET A O 1
ATOM 1555 N N . LEU A 1 189 ? -4.071 9.670 7.078 1.00 92.38 189 LEU A N 1
ATOM 1556 C CA . LEU A 1 189 ? -5.096 10.721 6.972 1.00 92.38 189 LEU A CA 1
ATOM 1557 C C . LEU A 1 189 ? -6.442 10.146 6.529 1.00 92.38 189 LEU A C 1
ATOM 1559 O O . LEU A 1 189 ? -7.465 10.393 7.169 1.00 92.38 189 LEU A O 1
ATOM 1563 N N . GLY A 1 190 ? -6.433 9.308 5.491 1.00 91.69 190 GLY A N 1
ATOM 1564 C CA . GLY A 1 190 ? -7.627 8.594 5.048 1.00 91.69 190 GLY A CA 1
ATOM 1565 C C . GLY A 1 190 ? -8.227 7.705 6.137 1.00 91.69 190 GLY A C 1
ATOM 1566 O O . GLY A 1 190 ? -9.432 7.740 6.386 1.00 91.69 190 GLY A O 1
ATOM 1567 N N . ALA A 1 191 ? -7.389 6.928 6.820 1.00 91.75 191 ALA A N 1
ATOM 1568 C CA . ALA A 1 191 ? -7.824 6.049 7.897 1.00 91.75 191 ALA A CA 1
ATOM 1569 C C . ALA A 1 191 ? -8.458 6.809 9.075 1.00 91.75 191 ALA A C 1
ATOM 1571 O O . ALA A 1 191 ? -9.482 6.380 9.602 1.00 91.75 191 ALA A O 1
ATOM 1572 N N . GLY A 1 192 ? -7.895 7.956 9.458 1.00 90.81 192 GLY A N 1
ATOM 1573 C CA . GLY A 1 192 ? -8.426 8.796 10.530 1.00 90.81 192 GLY A CA 1
ATOM 1574 C C . GLY A 1 192 ? -9.807 9.345 10.182 1.00 90.81 192 GLY A C 1
ATOM 1575 O O . GLY A 1 192 ? -10.721 9.271 11.000 1.00 90.81 192 GLY A O 1
ATOM 1576 N N . LEU A 1 193 ? -9.987 9.800 8.938 1.00 90.44 193 LEU A N 1
ATOM 1577 C CA . LEU A 1 193 ? -11.290 10.241 8.428 1.00 90.44 193 LEU A CA 1
ATOM 1578 C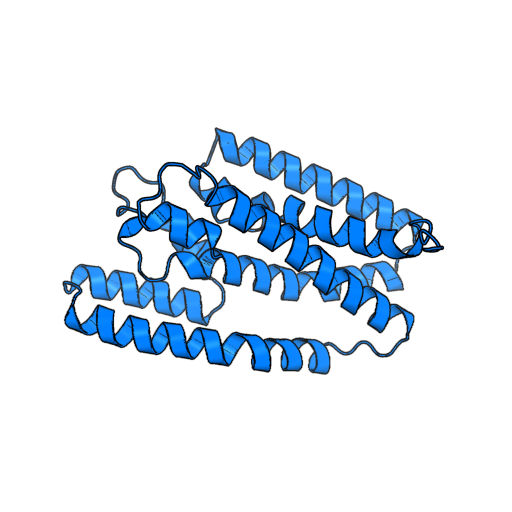 C . LEU A 1 193 ? -12.334 9.119 8.451 1.00 90.44 193 LEU A C 1
ATOM 1580 O O . LEU A 1 193 ? -13.493 9.372 8.761 1.00 90.44 193 LEU A O 1
ATOM 1584 N N . ALA A 1 194 ? -11.934 7.883 8.150 1.00 89.62 194 ALA A N 1
ATOM 1585 C CA . ALA A 1 194 ? -12.835 6.736 8.199 1.00 89.62 194 ALA A CA 1
ATOM 1586 C C . ALA A 1 194 ? -13.244 6.370 9.634 1.00 89.62 194 ALA A C 1
ATOM 1588 O O . ALA A 1 194 ? -14.405 6.059 9.871 1.00 89.62 194 ALA A O 1
ATOM 1589 N N . LEU A 1 195 ? -12.321 6.435 10.598 1.00 87.62 195 LEU A N 1
ATOM 1590 C CA . LEU A 1 195 ? -12.619 6.146 12.007 1.00 87.62 195 LEU A CA 1
ATOM 1591 C C . LEU A 1 195 ? -13.489 7.221 12.673 1.00 87.62 195 LEU A C 1
ATOM 1593 O O . LEU A 1 195 ? -14.222 6.912 13.611 1.00 87.62 195 LEU A O 1
ATOM 1597 N N . ALA A 1 196 ? -13.405 8.464 12.195 1.00 86.50 196 ALA A N 1
ATOM 1598 C CA . ALA A 1 196 ? -14.254 9.575 12.621 1.00 86.50 196 ALA A CA 1
ATOM 1599 C C . ALA A 1 196 ? -15.554 9.685 11.801 1.00 86.50 1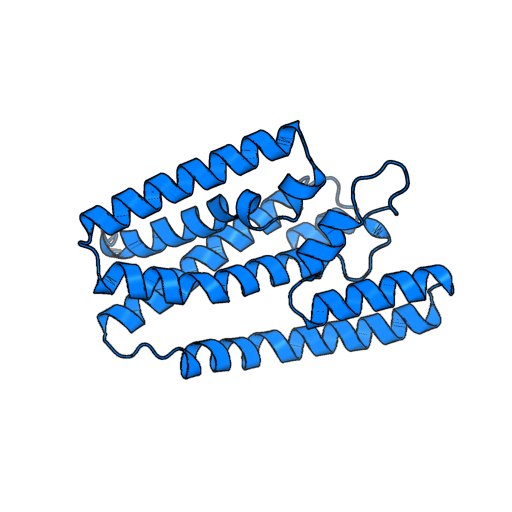96 ALA A C 1
ATOM 1601 O O . ALA A 1 196 ? -16.346 10.591 12.044 1.00 86.50 196 ALA A O 1
ATOM 1602 N N . TRP A 1 197 ? -15.784 8.797 10.823 1.00 84.44 197 TRP A N 1
ATOM 1603 C CA . TRP A 1 197 ? -16.892 8.919 9.869 1.00 84.44 197 TRP A CA 1
ATOM 1604 C C . TRP A 1 197 ? -18.265 8.974 10.550 1.00 84.44 197 TRP A C 1
ATOM 1606 O O . TRP A 1 197 ? -19.097 9.805 10.195 1.00 84.44 197 TRP A O 1
ATOM 1616 N N . ASP A 1 198 ? -18.473 8.132 11.563 1.00 73.62 198 ASP A N 1
ATOM 1617 C CA . ASP A 1 198 ? -19.726 8.072 12.325 1.00 73.62 198 ASP A CA 1
ATOM 1618 C C . ASP A 1 198 ? -19.917 9.276 13.269 1.00 73.62 198 ASP A C 1
ATOM 1620 O O . ASP A 1 198 ? -21.028 9.518 13.737 1.00 73.62 198 ASP A O 1
ATOM 1624 N N . ASP A 1 199 ? -18.850 10.033 13.546 1.00 73.19 199 ASP A N 1
ATOM 1625 C CA . ASP A 1 199 ? -18.882 11.219 14.406 1.00 73.19 199 ASP A CA 1
ATOM 1626 C C . ASP A 1 199 ? -19.235 12.496 13.603 1.00 73.19 199 ASP A C 1
ATOM 1628 O O . ASP A 1 199 ? -19.509 13.546 14.192 1.00 73.19 199 ASP A O 1
ATOM 1632 N N . PHE A 1 200 ? -19.261 12.434 12.261 1.00 67.44 200 PHE A N 1
ATOM 1633 C CA . PHE A 1 200 ? -19.718 13.559 11.444 1.00 67.44 200 PHE A CA 1
ATOM 1634 C C . PHE A 1 200 ? -21.242 13.693 11.528 1.00 67.44 200 PHE A C 1
ATOM 1636 O O . PHE A 1 200 ? -21.959 12.713 11.307 1.00 67.44 200 PHE A O 1
ATOM 1643 N N . PRO A 1 201 ? -21.771 14.905 11.782 1.00 58.44 201 PRO A N 1
ATOM 1644 C CA . PRO A 1 201 ? -23.204 15.127 11.733 1.00 58.44 201 PRO A CA 1
ATOM 1645 C C . PRO A 1 201 ? -23.687 14.773 10.329 1.00 58.44 201 PRO A C 1
ATOM 1647 O O . PRO A 1 201 ? -23.274 15.392 9.344 1.00 58.44 201 PRO A O 1
ATOM 1650 N N . VAL A 1 202 ? -24.554 13.763 10.234 1.00 66.06 202 VAL A N 1
ATOM 1651 C CA . VAL A 1 202 ? -25.296 13.487 9.007 1.00 66.06 202 VAL A CA 1
ATOM 1652 C C . VAL A 1 202 ? -26.040 14.775 8.696 1.00 66.06 202 VAL A C 1
ATOM 1654 O O . VAL A 1 202 ? -26.965 15.155 9.414 1.00 66.06 202 VAL A O 1
ATOM 1657 N N . LEU A 1 203 ? -25.590 15.492 7.664 1.00 60.38 203 LEU A N 1
ATOM 1658 C CA . LEU A 1 203 ? -26.354 16.579 7.075 1.00 60.38 203 LEU A CA 1
ATOM 1659 C C . LEU A 1 203 ? -27.628 15.926 6.551 1.00 60.38 203 LEU A C 1
ATOM 1661 O O . LEU A 1 203 ? -27.642 15.397 5.438 1.00 60.38 203 LEU A O 1
ATOM 1665 N N . ASN A 1 204 ? -28.658 15.889 7.399 1.00 48.69 204 ASN A N 1
ATOM 1666 C CA . ASN A 1 204 ? -30.017 15.572 7.008 1.00 48.69 204 ASN A CA 1
ATOM 1667 C C . ASN A 1 204 ? -30.304 16.458 5.801 1.00 48.69 204 ASN A C 1
ATOM 1669 O O . ASN A 1 204 ? -30.402 17.680 5.924 1.00 48.69 204 ASN A O 1
ATOM 1673 N N . LYS A 1 205 ? -30.314 15.845 4.616 1.00 47.25 205 LYS A N 1
ATOM 1674 C CA . LYS A 1 205 ? -30.761 16.534 3.417 1.00 47.25 205 LYS A CA 1
ATOM 1675 C C . LYS A 1 205 ? -32.250 16.848 3.612 1.00 47.25 205 LYS A C 1
ATOM 1677 O O . LYS A 1 205 ? -32.949 15.984 4.146 1.00 47.25 205 LYS A O 1
ATOM 1682 N N . PRO A 1 206 ? -32.693 18.060 3.245 1.00 56.38 206 PRO A N 1
ATOM 1683 C CA . PRO A 1 206 ? -34.105 18.422 3.266 1.00 56.38 206 PRO A CA 1
ATOM 1684 C C . PRO A 1 206 ? -34.934 17.525 2.343 1.00 56.38 206 PRO A C 1
ATOM 1686 O O . PRO A 1 206 ? -34.365 17.003 1.352 1.00 56.38 206 PRO A O 1
#